Protein AF-A0A929W004-F1 (afdb_monomer)

Solvent-accessible surface area (backbone atoms only — not comparable to full-atom values): 10512 Å² total; per-residue (Å²): 115,64,71,64,53,49,54,52,49,53,50,53,49,51,53,50,51,52,52,50,51,51,51,52,53,50,52,50,53,53,50,52,53,49,49,52,51,51,51,53,51,50,51,52,51,50,52,51,51,51,53,51,50,53,51,51,52,51,51,50,51,53,52,52,51,53,51,51,53,51,52,53,50,52,50,52,51,52,49,52,51,52,50,51,52,50,52,50,49,51,54,32,49,55,51,42,50,57,50,58,69,33,64,67,55,46,47,51,50,53,51,58,50,56,71,73,44,70,54,88,64,14,33,33,38,37,22,40,50,34,67,62,46,50,52,49,35,57,75,77,41,40,65,43,49,76,72,55,28,44,42,79,38,70,44,92,70,52,70,59,33,36,34,49,24,42,64,81,61,85,51,77,47,77,43,31,70,67,55,51,33,53,54,50,42,63,66,44,50,67,58,50,51,66,73,76,104

Radius of gyration: 49.82 Å; Cα contacts (8 Å, |Δi|>4): 144; chains: 1; bounding box: 92×32×142 Å

Foldseek 3Di:
DVVVVVVVVVVVVVVVVVVVVVVVVVVVVVVVVVVVVVVVVVVVVVVVVVVVVVVVVVVVVVVVVVVVVVVVVVVVVVVLVVVLCVVLLVVLLVVLVVQLVDPVNLLVVVVVVLVVDDLVLAKEKEAQPQVVSVVSCVVPPVVCVVVRSYHYHHDPDDRQWMWMARPVRPDIDIGHSVNSSVVSSVVVVVVSVVVSD

Mean predicted aligned error: 12.79 Å

Structure (mmCIF, N/CA/C/O backbone):
data_AF-A0A929W004-F1
#
_entry.id   AF-A0A929W004-F1
#
loop_
_atom_site.group_PDB
_atom_site.id
_atom_site.type_symbol
_atom_site.label_atom_id
_atom_site.label_alt_id
_atom_site.label_comp_id
_atom_site.label_asym_id
_atom_site.label_entity_id
_atom_site.label_seq_id
_atom_site.pdbx_PDB_ins_code
_atom_site.Cartn_x
_atom_site.Cartn_y
_atom_site.Cartn_z
_atom_site.occupancy
_atom_site.B_iso_or_equiv
_atom_site.auth_seq_id
_atom_site.auth_comp_id
_atom_site.auth_asym_id
_atom_site.auth_atom_id
_atom_site.pdbx_PDB_model_num
ATOM 1 N N . MET A 1 1 ? -58.285 9.383 98.290 1.00 58.97 1 MET A N 1
ATOM 2 C CA . MET A 1 1 ? -57.456 10.189 97.367 1.00 58.97 1 MET A CA 1
ATOM 3 C C . MET A 1 1 ? -56.573 9.298 96.492 1.00 58.97 1 MET A C 1
ATOM 5 O O . MET A 1 1 ? -56.344 9.680 95.355 1.00 58.97 1 MET A O 1
ATOM 9 N N . ASP A 1 2 ? -56.204 8.090 96.937 1.00 64.25 2 ASP A N 1
ATOM 10 C CA . ASP A 1 2 ? -55.386 7.133 96.166 1.00 64.25 2 ASP A CA 1
ATOM 11 C C . ASP A 1 2 ? -55.977 6.663 94.828 1.00 64.25 2 ASP A C 1
ATOM 13 O O . ASP A 1 2 ? -55.269 6.668 93.827 1.00 64.25 2 ASP A O 1
ATOM 17 N N . ALA A 1 3 ? -57.278 6.357 94.756 1.00 71.44 3 ALA A N 1
ATOM 18 C CA . ALA A 1 3 ? -57.898 5.851 93.520 1.00 71.44 3 ALA A CA 1
ATOM 19 C C . ALA A 1 3 ? -57.805 6.831 92.329 1.00 71.44 3 ALA A C 1
ATOM 21 O O . ALA A 1 3 ? -57.603 6.416 91.194 1.00 71.44 3 ALA A O 1
ATOM 22 N N . LYS A 1 4 ? -57.879 8.145 92.590 1.00 69.38 4 LYS A N 1
ATOM 23 C CA . LYS A 1 4 ? -57.754 9.193 91.559 1.00 69.38 4 LYS A CA 1
ATOM 24 C C . LYS A 1 4 ? -56.314 9.379 91.074 1.00 69.38 4 LYS A C 1
ATOM 26 O O . LYS A 1 4 ? -56.105 9.741 89.923 1.00 69.38 4 LYS A O 1
ATOM 31 N N . ILE A 1 5 ? -55.327 9.151 91.943 1.00 75.88 5 ILE A N 1
ATOM 32 C CA . ILE A 1 5 ? -53.902 9.205 91.585 1.00 75.88 5 ILE A CA 1
ATOM 33 C C . ILE A 1 5 ? -53.522 7.975 90.754 1.00 75.88 5 ILE A C 1
ATOM 35 O O . ILE A 1 5 ? -52.794 8.104 89.773 1.00 75.88 5 ILE A O 1
ATOM 39 N N . GLN A 1 6 ? -54.051 6.800 91.104 1.00 75.44 6 GLN A N 1
ATOM 40 C CA . GLN A 1 6 ? -53.864 5.565 90.339 1.00 75.44 6 GLN A CA 1
ATOM 41 C C . GLN A 1 6 ? -54.433 5.679 88.921 1.00 75.44 6 GLN A C 1
ATOM 43 O O . GLN A 1 6 ? -53.714 5.414 87.963 1.00 75.44 6 GLN A O 1
ATOM 48 N N . GLU A 1 7 ? -55.664 6.176 88.783 1.00 79.56 7 GLU A N 1
ATOM 49 C CA . GLU A 1 7 ? -56.315 6.379 87.482 1.00 79.56 7 GLU A CA 1
ATOM 50 C C . GLU A 1 7 ? -55.557 7.390 86.599 1.00 79.56 7 GLU A C 1
ATOM 52 O O . GLU A 1 7 ? -55.356 7.159 85.407 1.00 79.56 7 GLU A O 1
ATOM 57 N N . LEU A 1 8 ? -55.063 8.493 87.176 1.00 80.19 8 LEU A N 1
ATOM 58 C CA . LEU A 1 8 ? -54.219 9.452 86.450 1.00 80.19 8 LEU A CA 1
ATOM 59 C C . LEU A 1 8 ? -52.875 8.846 86.028 1.00 80.19 8 LEU A C 1
ATOM 61 O O . LEU A 1 8 ? -52.381 9.158 84.948 1.00 80.19 8 LEU A O 1
ATOM 65 N N . THR A 1 9 ? -52.293 7.979 86.855 1.00 78.31 9 THR A N 1
ATOM 66 C CA . THR A 1 9 ? -51.012 7.323 86.565 1.00 78.31 9 THR A CA 1
ATOM 67 C C . THR A 1 9 ? -51.163 6.288 85.451 1.00 78.31 9 THR A C 1
ATOM 69 O O . THR A 1 9 ? -50.351 6.272 84.530 1.00 78.31 9 THR A O 1
ATOM 72 N N . GLU A 1 10 ? -52.230 5.484 85.473 1.00 81.88 10 GLU A N 1
ATOM 73 C CA . GLU A 1 10 ? -52.585 4.573 84.376 1.00 81.88 10 GLU A CA 1
ATOM 74 C C . GLU A 1 10 ? -52.863 5.329 83.079 1.00 81.88 10 GLU A C 1
ATOM 76 O O . GLU A 1 10 ? -52.396 4.928 82.016 1.00 81.88 10 GLU A O 1
ATOM 81 N N . LYS A 1 11 ? -53.574 6.457 83.151 1.00 84.06 11 LYS A N 1
ATOM 82 C CA . LYS A 1 11 ? -53.876 7.265 81.969 1.00 84.06 11 LYS A CA 1
ATOM 83 C C . LYS A 1 11 ? -52.623 7.895 81.358 1.00 84.06 11 LYS A C 1
ATOM 85 O O . LYS A 1 11 ? -52.458 7.843 80.145 1.00 84.06 11 LYS A O 1
ATOM 90 N N . ILE A 1 12 ? -51.720 8.428 82.183 1.00 82.50 12 ILE A N 1
ATOM 91 C CA . ILE A 1 12 ? -50.427 8.973 81.733 1.00 82.50 12 ILE A CA 1
ATOM 92 C C . ILE A 1 12 ? -49.535 7.865 81.164 1.00 82.50 12 ILE A C 1
ATOM 94 O O . ILE A 1 12 ? -48.875 8.075 80.148 1.00 82.50 12 ILE A O 1
ATOM 98 N N . TYR A 1 13 ? -49.523 6.686 81.790 1.00 84.44 13 TYR A N 1
ATOM 99 C CA . TYR A 1 13 ? -48.784 5.534 81.287 1.00 84.44 13 TYR A CA 1
ATOM 100 C C . TYR A 1 13 ? -49.315 5.093 79.920 1.00 84.44 13 TYR A C 1
ATOM 102 O O . TYR A 1 13 ? -48.539 4.985 78.977 1.00 84.44 13 TYR A O 1
ATOM 110 N N . ASN A 1 14 ? -50.632 4.932 79.782 1.00 86.19 14 ASN A N 1
ATOM 111 C CA . ASN A 1 14 ? -51.262 4.533 78.526 1.00 86.19 14 ASN A CA 1
ATOM 112 C C . ASN A 1 14 ? -51.066 5.582 77.423 1.00 86.19 14 ASN A C 1
ATOM 114 O O . ASN A 1 14 ? -50.681 5.214 76.319 1.00 86.19 14 ASN A O 1
ATOM 118 N N . GLU A 1 15 ? -51.218 6.879 77.715 1.00 86.62 15 GLU A N 1
ATOM 119 C CA . GLU A 1 15 ? -50.913 7.945 76.745 1.00 86.62 15 GLU A CA 1
ATOM 120 C C . GLU A 1 15 ? -49.426 7.977 76.361 1.00 86.62 15 GLU A C 1
ATOM 122 O O . GLU A 1 15 ? -49.085 8.251 75.209 1.00 86.62 15 GLU A O 1
ATOM 127 N N . GLY A 1 16 ? -48.524 7.709 77.308 1.00 87.31 16 GLY A N 1
ATOM 128 C CA . GLY A 1 16 ? -47.087 7.623 77.053 1.00 87.31 16 GLY A CA 1
ATOM 129 C C . GLY A 1 16 ? -46.727 6.433 76.164 1.00 87.31 16 GLY A C 1
ATOM 130 O O . GLY A 1 16 ? -45.968 6.586 75.206 1.00 87.31 16 GLY A O 1
ATOM 131 N N . VAL A 1 17 ? -47.310 5.266 76.442 1.00 89.56 17 VAL A N 1
ATOM 132 C CA . VAL A 1 17 ? -47.133 4.039 75.655 1.00 89.56 17 VAL A CA 1
ATOM 133 C C . VAL A 1 17 ? -47.728 4.201 74.258 1.00 89.56 17 VAL A C 1
ATOM 135 O O . VAL A 1 17 ? -47.073 3.857 73.279 1.00 89.56 17 VAL A O 1
ATOM 138 N N . GLU A 1 18 ? -48.917 4.787 74.130 1.00 89.62 18 GLU A N 1
ATOM 139 C CA . GLU A 1 18 ? -49.585 4.996 72.841 1.00 89.62 18 GLU A CA 1
ATOM 140 C C . GLU A 1 18 ? -48.833 6.003 71.956 1.00 89.62 18 GLU A C 1
ATOM 142 O O . GLU A 1 18 ? -48.614 5.754 70.765 1.00 89.62 18 GLU A O 1
ATOM 147 N N . LYS A 1 19 ? -48.339 7.109 72.533 1.00 91.12 19 LYS A N 1
ATOM 148 C CA . LYS A 1 19 ? -47.471 8.061 71.818 1.00 91.12 19 LYS A CA 1
ATOM 149 C C . LYS A 1 19 ? -46.138 7.429 71.422 1.00 91.12 19 LYS A C 1
ATOM 151 O O . LYS A 1 19 ? -45.683 7.640 70.299 1.00 91.12 19 LYS A O 1
ATOM 156 N N . GLY A 1 20 ? -45.539 6.625 72.303 1.00 92.50 20 GLY A N 1
ATOM 157 C CA . GLY A 1 20 ? -44.316 5.878 72.007 1.00 92.50 20 GLY A CA 1
ATOM 158 C C . GLY A 1 20 ? -44.506 4.877 70.866 1.00 92.50 20 GLY A C 1
ATOM 159 O O . GLY A 1 20 ? -43.692 4.829 69.946 1.00 92.50 20 GLY A O 1
ATOM 160 N N . GLN A 1 21 ? -45.614 4.136 70.875 1.00 92.50 21 GLN A N 1
ATOM 161 C CA . GLN A 1 21 ? -45.951 3.180 69.821 1.00 92.50 21 GLN A CA 1
ATOM 162 C C . GLN A 1 21 ? -46.217 3.879 68.483 1.00 92.50 21 GLN A C 1
ATOM 164 O O . GLN A 1 21 ? -45.775 3.406 67.437 1.00 92.50 21 GLN A O 1
ATOM 169 N N . THR A 1 22 ? -46.900 5.025 68.511 1.00 94.31 22 THR A N 1
ATOM 170 C CA . THR A 1 22 ? -47.162 5.836 67.314 1.00 94.31 22 THR A CA 1
ATOM 171 C C . THR A 1 22 ? -45.859 6.325 66.685 1.00 94.31 22 THR A C 1
ATOM 173 O O . THR A 1 22 ? -45.666 6.193 65.477 1.00 94.31 22 THR A O 1
ATOM 176 N N . GLU A 1 23 ? -44.935 6.833 67.499 1.00 93.75 23 GLU A N 1
ATOM 177 C CA . GLU A 1 23 ? -43.643 7.322 67.020 1.00 93.75 23 GLU A CA 1
ATOM 178 C C . GLU A 1 23 ? -42.739 6.185 66.520 1.00 93.75 23 GLU A C 1
ATOM 180 O O . GLU A 1 23 ? -42.089 6.322 65.484 1.00 93.75 23 GLU A O 1
ATOM 185 N N . ALA A 1 24 ? -42.753 5.026 67.186 1.00 94.75 24 ALA A N 1
ATOM 186 C CA . ALA A 1 24 ? -42.049 3.834 66.718 1.00 94.75 24 ALA A CA 1
ATOM 187 C C . ALA A 1 24 ? -42.569 3.371 65.347 1.00 94.75 24 ALA A C 1
ATOM 189 O O . ALA A 1 24 ? -41.780 3.137 64.432 1.00 94.75 24 ALA A O 1
ATOM 190 N N . ASN A 1 25 ? -43.893 3.310 65.175 1.00 94.94 25 ASN A N 1
ATOM 191 C CA . ASN A 1 25 ? -44.512 2.954 63.898 1.00 94.94 25 ASN A CA 1
ATOM 192 C C . ASN A 1 25 ? -44.169 3.976 62.800 1.00 94.94 25 ASN A C 1
ATOM 194 O O . ASN A 1 25 ? -43.892 3.585 61.667 1.00 94.94 25 ASN A 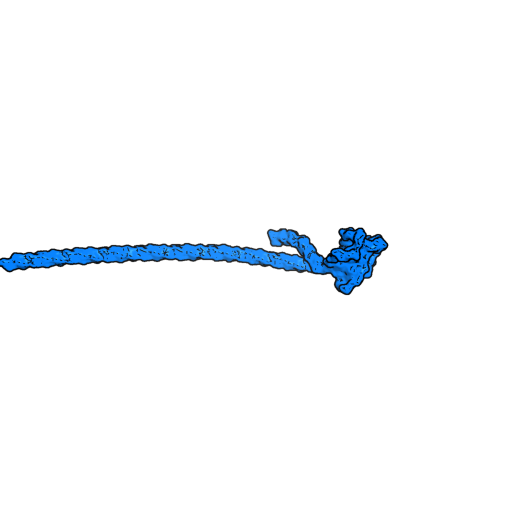O 1
ATOM 198 N N . ARG A 1 26 ? -44.129 5.276 63.132 1.00 96.69 26 ARG A N 1
ATOM 199 C CA . ARG A 1 26 ? -43.707 6.337 62.204 1.00 96.69 26 ARG A CA 1
ATOM 200 C C . ARG A 1 26 ? -42.262 6.138 61.741 1.00 96.69 26 ARG A C 1
ATOM 202 O O . ARG A 1 26 ? -41.994 6.206 60.544 1.00 96.69 26 ARG A O 1
ATOM 209 N N . LEU A 1 27 ? -41.341 5.861 62.665 1.00 96.50 27 LEU A N 1
ATOM 210 C CA . LEU A 1 27 ? -39.928 5.625 62.350 1.00 96.50 27 LEU A CA 1
ATOM 211 C C . LEU A 1 27 ? -39.726 4.378 61.481 1.00 96.50 27 LEU A C 1
ATOM 213 O O . LEU A 1 27 ? -38.925 4.417 60.548 1.00 96.50 27 LEU A O 1
ATOM 217 N N . ILE A 1 28 ? -40.465 3.298 61.754 1.00 96.50 28 ILE A N 1
ATOM 218 C CA . ILE A 1 28 ? -40.435 2.075 60.939 1.00 96.50 28 ILE A CA 1
ATOM 219 C C . ILE A 1 28 ? -40.919 2.379 59.519 1.00 96.50 28 ILE A C 1
ATOM 221 O O . ILE A 1 28 ? -40.208 2.077 58.563 1.00 96.50 28 ILE A O 1
ATOM 225 N N . ALA A 1 29 ? -42.058 3.061 59.373 1.00 96.56 29 ALA A N 1
ATOM 226 C CA . ALA A 1 29 ? -42.591 3.427 58.063 1.00 96.56 29 ALA A CA 1
ATOM 227 C C . ALA A 1 29 ? -41.622 4.321 57.263 1.00 96.56 29 ALA A C 1
ATOM 229 O O . ALA A 1 29 ? -41.431 4.129 56.062 1.00 96.56 29 ALA A O 1
ATOM 230 N N . GLU A 1 30 ? -40.955 5.279 57.916 1.00 96.75 30 GLU A N 1
ATOM 231 C CA . GLU A 1 30 ? -39.937 6.116 57.268 1.00 96.75 30 GLU A CA 1
ATOM 232 C C . GLU A 1 30 ? -38.684 5.332 56.867 1.00 96.75 30 GLU A C 1
ATOM 234 O O . GLU A 1 30 ? -38.097 5.606 55.814 1.00 96.75 30 GLU A O 1
ATOM 239 N N . ALA A 1 31 ? -38.260 4.367 57.685 1.00 96.81 31 ALA A N 1
ATOM 240 C CA . ALA A 1 31 ? -37.137 3.494 57.372 1.00 96.81 31 ALA A CA 1
ATOM 241 C C . ALA A 1 31 ? -37.458 2.581 56.180 1.00 96.81 31 ALA A C 1
ATOM 243 O O . ALA A 1 31 ? -36.652 2.492 55.253 1.00 96.81 31 ALA A O 1
ATOM 244 N N . GLU A 1 32 ? -38.648 1.979 56.155 1.00 96.75 32 GLU A N 1
ATOM 245 C CA . GLU A 1 32 ? -39.134 1.152 55.046 1.00 96.75 32 GLU A CA 1
ATOM 246 C C . GLU A 1 32 ? -39.247 1.961 53.749 1.00 96.75 32 GLU A C 1
ATOM 248 O O . GLU A 1 32 ? -38.754 1.531 52.705 1.00 96.75 32 GLU A O 1
ATOM 253 N N . ALA A 1 33 ? -39.799 3.177 53.810 1.00 97.12 33 ALA A N 1
ATOM 254 C CA . ALA A 1 33 ? -39.886 4.063 52.651 1.00 97.12 33 ALA A CA 1
ATOM 255 C C . ALA A 1 33 ? -38.498 4.453 52.109 1.00 97.12 33 ALA A C 1
ATOM 257 O O . ALA A 1 33 ? -38.277 4.477 50.894 1.00 97.12 33 ALA A O 1
ATOM 258 N N . LYS A 1 34 ? -37.530 4.734 52.994 1.00 97.31 34 LYS A N 1
ATOM 259 C CA . LYS A 1 34 ? -36.139 5.004 52.593 1.00 97.31 34 LYS A CA 1
ATOM 260 C C . LYS A 1 34 ? -35.479 3.773 51.978 1.00 97.31 34 LYS A C 1
ATOM 262 O O . LYS A 1 34 ? -34.813 3.917 50.954 1.00 97.31 34 LYS A O 1
ATOM 267 N N . ALA A 1 35 ? -35.680 2.589 52.554 1.00 97.12 35 ALA A N 1
ATOM 268 C CA . ALA A 1 35 ? -35.148 1.337 52.023 1.00 97.12 35 ALA A CA 1
ATOM 269 C C . ALA A 1 35 ? -35.689 1.059 50.613 1.00 97.12 35 ALA A C 1
ATOM 271 O O . ALA A 1 35 ? -34.903 0.870 49.685 1.00 97.12 35 ALA A O 1
ATOM 272 N N . GLN A 1 36 ? -37.007 1.168 50.415 1.00 97.38 36 GLN A N 1
ATOM 273 C CA . GLN A 1 36 ? -37.632 1.013 49.098 1.00 97.38 36 GLN A CA 1
ATOM 274 C C . GLN A 1 36 ? -37.086 2.016 48.077 1.00 97.38 36 GLN A C 1
ATOM 276 O O . GLN A 1 36 ? -36.823 1.654 46.930 1.00 97.38 36 GLN A O 1
ATOM 281 N N . LYS A 1 37 ? -36.868 3.273 48.484 1.00 97.94 37 LYS A N 1
ATOM 282 C CA . LYS A 1 37 ? -36.291 4.293 47.601 1.00 97.94 37 LYS A CA 1
ATOM 283 C C . LYS A 1 37 ? -34.855 3.955 47.191 1.00 97.94 37 LYS A C 1
ATOM 285 O O . LYS A 1 37 ? -34.517 4.102 46.018 1.00 97.94 37 LYS A O 1
ATOM 290 N N . ILE A 1 38 ? -34.028 3.488 48.127 1.00 97.62 38 ILE A N 1
ATOM 291 C CA . ILE A 1 38 ? -32.648 3.064 47.850 1.00 97.62 38 ILE A CA 1
ATOM 292 C C . ILE A 1 38 ? -32.640 1.868 46.894 1.00 97.62 38 ILE A C 1
ATOM 294 O O . ILE A 1 38 ? -31.898 1.881 45.914 1.00 97.62 38 ILE A O 1
ATOM 298 N N . GLU A 1 39 ? -33.490 0.866 47.128 1.00 97.50 39 GLU A N 1
ATOM 299 C CA . GLU A 1 39 ? -33.600 -0.300 46.248 1.00 97.50 39 GLU A CA 1
ATOM 300 C C . GLU A 1 39 ? -34.068 0.075 44.841 1.00 97.50 39 GLU A C 1
ATOM 302 O O . GLU A 1 39 ? -33.504 -0.403 43.856 1.00 97.50 39 GLU A O 1
ATOM 307 N N . ALA A 1 40 ? -35.070 0.950 44.726 1.00 97.31 40 ALA A N 1
ATOM 308 C CA . ALA A 1 40 ? -35.561 1.425 43.438 1.00 97.31 40 ALA A CA 1
ATOM 309 C C . ALA A 1 40 ? -34.474 2.194 42.670 1.00 97.31 40 ALA A C 1
ATOM 311 O O . ALA A 1 40 ? -34.284 1.980 41.472 1.00 97.31 40 ALA A O 1
ATOM 312 N N . GLU A 1 41 ? -33.719 3.057 43.352 1.00 97.62 41 GLU A N 1
ATOM 313 C CA . GLU A 1 41 ? -32.633 3.807 42.726 1.00 97.62 41 GLU A CA 1
ATOM 314 C C . GLU A 1 41 ? -31.463 2.899 42.319 1.00 97.62 41 GLU A C 1
ATOM 316 O O . GLU A 1 41 ? -30.899 3.074 41.237 1.00 97.62 41 GLU A O 1
ATOM 321 N N . ALA A 1 42 ? -31.126 1.906 43.146 1.00 97.31 42 ALA A N 1
ATOM 322 C CA . ALA A 1 42 ? -30.109 0.909 42.834 1.00 97.31 42 ALA A CA 1
ATOM 323 C C . ALA A 1 42 ? -30.503 0.063 41.615 1.00 97.31 42 ALA A C 1
ATOM 325 O O . ALA A 1 42 ? -29.682 -0.111 40.715 1.00 97.31 42 ALA A O 1
ATOM 326 N N . LYS A 1 43 ? -31.763 -0.392 41.538 1.00 97.69 43 LYS A N 1
ATOM 327 C CA . LYS A 1 43 ? -32.297 -1.116 40.372 1.00 97.69 43 LYS A CA 1
ATOM 328 C C . LYS A 1 43 ? -32.237 -0.263 39.110 1.00 97.69 43 LYS A C 1
ATOM 330 O O . LYS A 1 43 ? -31.678 -0.708 38.113 1.00 97.69 43 LYS A O 1
ATOM 335 N N . ARG A 1 44 ? -32.689 0.994 39.179 1.00 98.00 44 ARG A N 1
ATOM 336 C CA . ARG A 1 44 ? -32.626 1.927 38.043 1.00 98.00 44 ARG A CA 1
ATOM 337 C C . ARG A 1 44 ? -31.192 2.128 37.548 1.00 98.00 44 ARG A C 1
ATOM 339 O O . ARG A 1 44 ? -30.944 2.101 36.348 1.00 98.00 44 ARG A O 1
ATOM 346 N N . LYS A 1 45 ? -30.239 2.325 38.466 1.00 97.88 45 LYS A N 1
ATOM 347 C CA . LYS A 1 45 ? -28.815 2.468 38.122 1.00 97.88 45 LYS A CA 1
ATOM 348 C C . LYS A 1 45 ? -28.262 1.188 37.496 1.00 97.88 45 LYS A C 1
ATOM 350 O O . LYS A 1 45 ? -27.539 1.273 36.512 1.00 97.88 45 LYS A O 1
ATOM 355 N N . ALA A 1 46 ? -28.607 0.019 38.032 1.00 97.62 46 ALA A N 1
ATOM 356 C CA . ALA A 1 46 ? -28.179 -1.263 37.478 1.00 97.62 46 ALA A CA 1
ATOM 357 C C . ALA A 1 46 ? -28.705 -1.477 36.049 1.00 97.62 46 ALA A C 1
ATOM 359 O O . ALA A 1 46 ? -27.927 -1.840 35.171 1.00 97.62 46 ALA A O 1
ATOM 360 N N . GLU A 1 47 ? -29.983 -1.187 35.798 1.00 97.50 47 GLU A N 1
ATOM 361 C CA . GLU A 1 47 ? -30.587 -1.243 34.459 1.00 97.50 47 GLU A CA 1
ATOM 362 C C . GLU A 1 47 ? -29.912 -0.266 33.487 1.00 97.50 47 GLU A C 1
ATOM 364 O O . GLU A 1 47 ? -29.609 -0.623 32.349 1.00 97.50 47 GLU A O 1
ATOM 369 N N . GLU A 1 48 ? -29.614 0.953 33.943 1.00 98.00 48 GLU A N 1
ATOM 370 C CA . GLU A 1 48 ? -28.899 1.960 33.154 1.00 98.00 48 GLU A CA 1
ATOM 371 C C . GLU A 1 48 ? -27.477 1.497 32.796 1.00 98.00 48 GLU A C 1
ATOM 373 O O . GLU A 1 48 ? -27.051 1.625 31.646 1.00 98.00 48 GLU A O 1
ATOM 378 N N . TYR A 1 49 ? -26.750 0.903 33.747 1.00 97.69 49 TYR A N 1
ATOM 379 C CA . TYR A 1 49 ? -25.435 0.319 33.483 1.00 97.69 49 TYR A CA 1
ATOM 380 C C . TYR A 1 49 ? -25.504 -0.850 32.504 1.00 97.69 49 TYR A C 1
ATOM 382 O O . TYR A 1 49 ? -24.668 -0.915 31.603 1.00 97.69 49 TYR A O 1
ATOM 390 N N . LEU A 1 50 ? -26.490 -1.740 32.651 1.00 97.81 50 LEU A N 1
ATOM 391 C CA . LEU A 1 50 ? -26.658 -2.892 31.767 1.00 97.81 50 LEU A CA 1
ATOM 392 C C . LEU A 1 50 ? -26.922 -2.433 30.330 1.00 97.81 50 LEU A C 1
ATOM 394 O O . LEU A 1 50 ? -26.213 -2.836 29.412 1.00 97.81 50 LEU A O 1
ATOM 398 N N . LYS A 1 51 ? -27.855 -1.491 30.158 1.00 97.88 51 LYS A N 1
ATOM 399 C CA . LYS A 1 51 ? -28.187 -0.910 28.855 1.00 97.88 51 LYS A CA 1
ATOM 400 C C . LYS A 1 51 ? -26.980 -0.231 28.205 1.00 97.88 51 LYS A C 1
ATOM 402 O O . LYS A 1 51 ? -26.721 -0.425 27.021 1.00 97.88 51 LYS A O 1
ATOM 407 N N . ASN A 1 52 ? -26.219 0.547 28.976 1.00 97.69 52 ASN A N 1
ATOM 408 C CA . ASN A 1 52 ? -25.011 1.202 28.475 1.00 97.69 52 ASN A CA 1
ATOM 409 C C . ASN A 1 52 ? -23.922 0.190 28.091 1.00 97.69 52 ASN A C 1
ATOM 411 O O . ASN A 1 52 ? -23.210 0.398 27.108 1.00 97.69 52 ASN A O 1
ATOM 415 N N . ALA A 1 53 ? -23.776 -0.899 28.849 1.00 97.56 53 ALA A N 1
ATOM 416 C CA . ALA A 1 53 ? -22.829 -1.963 28.537 1.00 97.56 53 ALA A CA 1
ATOM 417 C C . ALA A 1 53 ? -23.217 -2.703 27.247 1.00 97.56 53 ALA A C 1
ATOM 419 O O . ALA A 1 53 ? -22.360 -2.911 26.390 1.00 97.56 53 ALA A O 1
ATOM 420 N N . GLU A 1 54 ? -24.498 -3.033 27.074 1.00 97.62 54 GLU A N 1
ATOM 421 C CA . GLU A 1 54 ? -25.028 -3.666 25.861 1.00 97.62 54 GLU A CA 1
ATOM 422 C C . GLU A 1 54 ? -24.857 -2.775 24.629 1.00 97.62 54 GLU A C 1
ATOM 424 O O . GLU A 1 54 ? -24.385 -3.241 23.590 1.00 97.62 54 GLU A O 1
ATOM 429 N N . GLN A 1 55 ? -25.165 -1.480 24.753 1.00 97.81 55 GLN A N 1
ATOM 430 C CA . GLN A 1 55 ? -24.982 -0.523 23.666 1.00 97.81 55 GLN A CA 1
ATOM 431 C C . GLN A 1 55 ? -23.511 -0.440 23.243 1.00 97.81 55 GLN A C 1
ATOM 433 O O . GLN A 1 55 ? -23.204 -0.609 22.064 1.00 97.81 55 GLN A O 1
ATOM 438 N N . ARG A 1 56 ? -22.589 -0.269 24.199 1.00 97.50 56 ARG A N 1
ATOM 439 C CA . ARG A 1 56 ? -21.147 -0.217 23.909 1.00 97.50 56 ARG A CA 1
ATOM 440 C C . ARG A 1 56 ? -20.631 -1.513 23.294 1.00 97.50 56 ARG A C 1
ATOM 442 O O . ARG A 1 56 ? -19.793 -1.467 22.401 1.00 97.50 56 ARG A O 1
ATOM 449 N N . ALA A 1 57 ? -21.116 -2.664 23.758 1.00 97.81 57 ALA A N 1
ATOM 450 C CA . ALA A 1 57 ? -20.739 -3.955 23.193 1.00 97.81 57 ALA A CA 1
ATOM 451 C C . ALA A 1 57 ? -21.223 -4.102 21.742 1.00 97.81 57 ALA A C 1
ATOM 453 O O . ALA A 1 57 ? -20.477 -4.590 20.892 1.00 97.81 57 ALA A O 1
ATOM 454 N N . SER A 1 58 ? -22.445 -3.648 21.444 1.00 97.31 58 SER A N 1
ATOM 455 C CA . SER A 1 58 ? -22.986 -3.634 20.083 1.00 97.31 58 SER A CA 1
ATOM 456 C C . SER A 1 58 ? -22.204 -2.690 19.171 1.00 97.31 58 SER A C 1
ATOM 458 O O . SER A 1 58 ? -21.825 -3.086 18.071 1.00 97.31 58 SER A O 1
ATOM 460 N N . GLU A 1 59 ? -21.935 -1.464 19.623 1.00 97.69 59 GLU A N 1
ATOM 461 C CA . GLU A 1 59 ? -21.143 -0.478 18.879 1.00 97.69 59 GLU A CA 1
ATOM 462 C C . GLU A 1 59 ? -19.738 -1.012 18.593 1.00 97.69 59 GLU A C 1
ATOM 464 O O . GLU A 1 59 ? -19.303 -1.011 17.443 1.00 97.69 59 GLU A O 1
ATOM 469 N N . LEU A 1 60 ? -19.056 -1.559 19.606 1.00 97.88 60 LEU A N 1
ATOM 470 C CA . LEU A 1 60 ? -17.736 -2.163 19.440 1.00 97.88 60 LEU A CA 1
ATOM 471 C C . LEU A 1 60 ? -17.766 -3.283 18.398 1.00 97.88 60 LEU A C 1
ATOM 473 O O . LEU A 1 60 ? -16.915 -3.316 17.516 1.00 97.88 60 LEU A O 1
ATOM 477 N N . ARG A 1 61 ? -18.765 -4.171 18.460 1.00 97.31 61 ARG A N 1
ATOM 478 C CA . ARG A 1 61 ? -18.910 -5.266 17.495 1.00 97.31 61 ARG A CA 1
ATOM 479 C C . ARG A 1 61 ? -19.092 -4.746 16.069 1.00 97.31 61 ARG A C 1
ATOM 481 O O . ARG A 1 61 ? -18.420 -5.242 15.171 1.00 97.31 61 ARG A O 1
ATOM 488 N N . GLN A 1 62 ? -19.963 -3.756 15.869 1.00 97.38 62 GLN A N 1
ATOM 489 C CA . GLN A 1 62 ? -20.208 -3.156 14.553 1.00 97.38 62 GLN A CA 1
ATOM 490 C C . GLN A 1 62 ? -18.956 -2.462 14.007 1.00 97.38 62 GLN A C 1
ATOM 492 O O . GLN A 1 62 ? -18.605 -2.655 12.844 1.00 97.38 62 GLN A O 1
ATOM 497 N N . HIS A 1 63 ? -18.250 -1.704 14.850 1.00 97.25 63 HIS A N 1
ATOM 498 C CA . HIS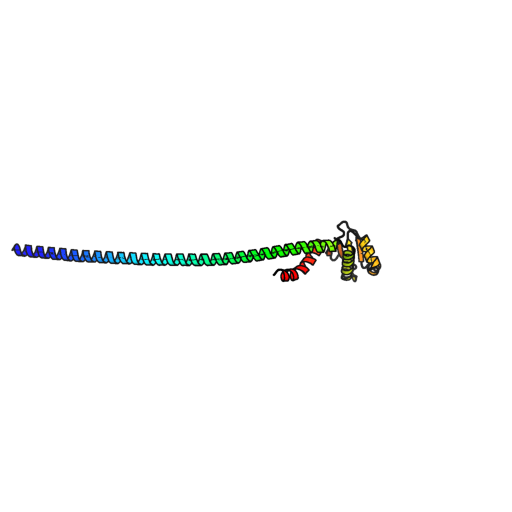 A 1 63 ? -16.994 -1.061 14.472 1.00 97.25 63 HIS A CA 1
ATOM 499 C C . HIS A 1 63 ? -15.926 -2.085 14.089 1.00 97.25 63 HIS A C 1
ATOM 501 O O . HIS A 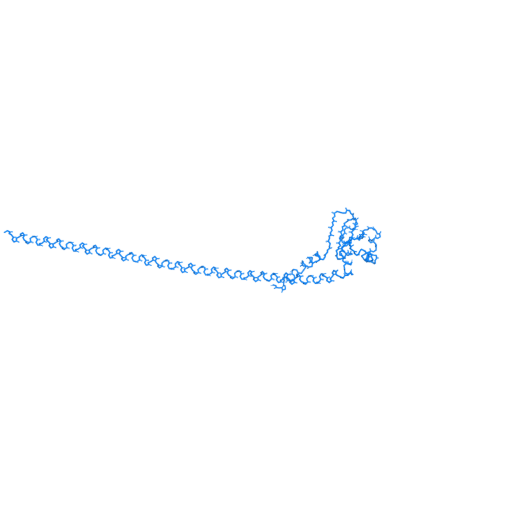1 63 ? -15.331 -1.970 13.021 1.00 97.25 63 HIS A O 1
ATOM 507 N N . THR A 1 64 ? -15.728 -3.120 14.907 1.00 97.00 64 THR A N 1
ATOM 508 C CA . THR A 1 64 ? -14.764 -4.184 14.608 1.00 97.00 64 THR A CA 1
ATOM 509 C C . THR A 1 64 ? -15.114 -4.919 13.314 1.00 97.00 64 THR A C 1
ATOM 511 O O . THR A 1 64 ? -14.223 -5.209 12.522 1.00 97.00 64 THR A O 1
ATOM 514 N N . GLU A 1 65 ? -16.390 -5.209 13.056 1.00 96.88 65 GLU A N 1
ATOM 515 C CA . GLU A 1 65 ? -16.812 -5.867 11.814 1.00 96.88 65 GLU A CA 1
ATOM 516 C C . GLU A 1 65 ? -16.527 -5.000 10.579 1.00 96.88 65 GLU A C 1
ATOM 518 O O . GLU A 1 65 ? -15.966 -5.493 9.598 1.00 96.88 65 GLU A O 1
ATOM 523 N N . ALA A 1 66 ? -16.838 -3.703 10.646 1.00 97.12 66 ALA A N 1
ATOM 524 C CA . ALA A 1 66 ? -16.546 -2.759 9.571 1.00 97.12 66 ALA A CA 1
ATOM 525 C C . ALA A 1 66 ? -15.034 -2.616 9.319 1.00 97.12 66 ALA A C 1
ATOM 527 O O . ALA A 1 66 ? -14.593 -2.623 8.168 1.00 97.12 66 ALA A O 1
ATOM 528 N N . GLU A 1 67 ? -14.226 -2.539 10.380 1.00 96.62 67 GLU A N 1
ATOM 529 C CA . GLU A 1 67 ? -12.765 -2.500 10.267 1.00 96.62 67 GLU A CA 1
ATOM 530 C C . GLU A 1 67 ? -12.214 -3.779 9.632 1.00 96.62 67 GLU A C 1
ATOM 532 O O . GLU A 1 67 ? -11.390 -3.708 8.723 1.00 96.62 67 GLU A O 1
ATOM 537 N N . LEU A 1 68 ? -12.697 -4.955 10.045 1.00 97.06 68 LEU A N 1
ATOM 538 C CA . LEU A 1 68 ? -12.279 -6.228 9.456 1.00 97.06 68 LEU A CA 1
ATOM 539 C C . LEU A 1 68 ? -12.620 -6.313 7.964 1.00 97.06 68 LEU A C 1
ATOM 541 O O . LEU A 1 68 ? -11.791 -6.772 7.179 1.00 97.06 68 LEU A O 1
ATOM 545 N N . GLN A 1 69 ? -13.804 -5.851 7.555 1.00 95.38 69 GLN A N 1
ATOM 546 C CA . GLN A 1 69 ? -14.187 -5.793 6.140 1.00 95.38 69 GLN A CA 1
ATOM 547 C C . GLN A 1 69 ? -13.297 -4.835 5.340 1.00 95.38 69 GLN A C 1
ATOM 549 O O . GLN A 1 69 ? -12.890 -5.156 4.217 1.00 95.38 69 GLN A O 1
ATOM 554 N N . LEU A 1 70 ? -12.957 -3.681 5.920 1.00 96.25 70 LEU A N 1
ATOM 555 C CA . LEU A 1 70 ? -12.034 -2.729 5.313 1.00 96.25 70 LEU A CA 1
ATOM 556 C C . LEU A 1 70 ? -10.645 -3.351 5.130 1.00 96.25 70 LEU A C 1
ATOM 558 O O . LEU A 1 70 ? -10.110 -3.318 4.023 1.00 96.25 70 LEU A O 1
ATOM 562 N N . T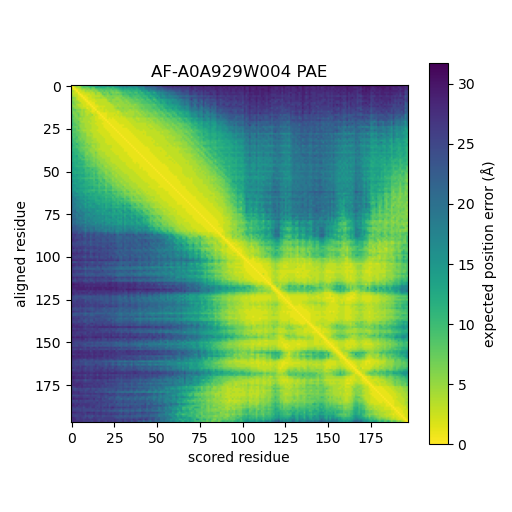YR A 1 71 ? -10.089 -3.975 6.172 1.00 96.00 71 TYR A N 1
ATOM 563 C CA . TYR A 1 71 ? -8.794 -4.653 6.089 1.00 96.00 71 TYR A CA 1
ATOM 564 C C . TYR A 1 71 ? -8.809 -5.801 5.080 1.00 96.00 71 TYR A C 1
ATOM 566 O O . TYR A 1 71 ? -7.870 -5.939 4.300 1.00 96.00 71 TYR A O 1
ATOM 574 N N . ALA A 1 72 ? -9.876 -6.601 5.041 1.00 93.94 72 ALA A N 1
ATOM 575 C CA . ALA A 1 72 ? -10.019 -7.663 4.052 1.00 93.94 72 ALA A CA 1
ATOM 576 C C . ALA A 1 72 ? -10.007 -7.105 2.620 1.00 93.94 72 ALA A C 1
ATOM 578 O O . ALA A 1 72 ? -9.307 -7.638 1.761 1.00 93.94 72 ALA A O 1
ATOM 579 N N . SER A 1 73 ? -10.717 -6.000 2.379 1.00 92.00 73 SER A N 1
ATOM 580 C CA . SER A 1 73 ? -10.732 -5.329 1.073 1.00 92.00 73 SER A CA 1
ATOM 581 C C . SER A 1 73 ? -9.343 -4.801 0.701 1.00 92.00 73 SER A C 1
ATOM 583 O O . SER A 1 73 ? -8.843 -5.081 -0.385 1.00 92.00 73 SER A O 1
ATOM 585 N N . GLN A 1 74 ? -8.659 -4.141 1.640 1.00 92.75 74 GLN A N 1
ATOM 586 C CA . GLN A 1 74 ? -7.292 -3.647 1.447 1.00 92.75 74 GLN A CA 1
ATOM 587 C C . GLN A 1 74 ? -6.286 -4.774 1.165 1.00 92.75 74 GLN A C 1
ATOM 589 O O . GLN A 1 74 ? -5.376 -4.603 0.352 1.00 92.75 74 GLN A O 1
ATOM 594 N N . LEU A 1 75 ? -6.442 -5.935 1.808 1.00 93.75 75 LEU A N 1
ATOM 595 C CA . LEU A 1 75 ? -5.616 -7.115 1.546 1.00 93.75 75 LEU A CA 1
ATOM 596 C C . LEU A 1 75 ? -5.864 -7.677 0.145 1.00 93.75 75 LEU A C 1
ATOM 598 O O . LEU A 1 75 ? -4.905 -8.012 -0.550 1.00 93.75 75 LEU A O 1
ATOM 602 N N . VAL A 1 76 ? -7.127 -7.753 -0.286 1.00 90.44 76 VAL A N 1
ATOM 603 C CA . VAL A 1 76 ? -7.480 -8.177 -1.648 1.00 90.44 76 VAL A CA 1
ATOM 604 C C . VAL A 1 76 ? -6.866 -7.234 -2.677 1.00 90.44 76 VAL A C 1
ATOM 606 O O . VAL A 1 76 ? -6.252 -7.707 -3.632 1.00 90.44 76 VAL A O 1
ATOM 609 N N . ASP A 1 77 ? -6.960 -5.923 -2.471 1.00 87.81 77 ASP A N 1
ATOM 610 C CA . ASP A 1 77 ? -6.395 -4.932 -3.390 1.00 87.81 77 ASP A CA 1
ATOM 611 C C . ASP A 1 77 ? -4.860 -4.968 -3.412 1.00 87.81 77 ASP A C 1
ATOM 613 O O . ASP A 1 77 ? -4.244 -4.912 -4.478 1.00 87.81 77 ASP A O 1
ATOM 617 N N . SER A 1 78 ? -4.223 -5.172 -2.258 1.00 90.00 78 SER A N 1
ATOM 618 C CA . SER A 1 78 ? -2.766 -5.344 -2.173 1.00 90.00 78 SER A CA 1
ATOM 619 C C . SER A 1 78 ? -2.295 -6.616 -2.884 1.00 90.00 78 SER A C 1
ATOM 621 O O . SER A 1 78 ? -1.280 -6.609 -3.587 1.00 90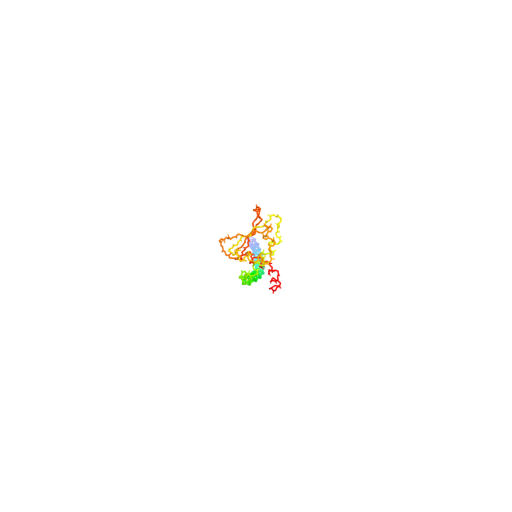.00 78 SER A O 1
ATOM 623 N N . LEU A 1 79 ? -3.042 -7.716 -2.745 1.00 85.69 79 LEU A N 1
ATOM 624 C CA . LEU A 1 79 ? -2.753 -8.974 -3.432 1.00 85.69 79 LEU A CA 1
ATOM 625 C C . LEU A 1 79 ? -2.919 -8.824 -4.946 1.00 85.69 79 LEU A C 1
ATOM 627 O O . LEU A 1 79 ? -2.050 -9.236 -5.710 1.00 85.69 79 LEU A O 1
ATOM 631 N N . ARG A 1 80 ? -4.012 -8.193 -5.373 1.00 80.81 80 ARG A N 1
ATOM 632 C CA . ARG A 1 80 ? -4.282 -7.838 -6.766 1.00 80.81 80 ARG A CA 1
ATOM 633 C C . ARG A 1 80 ? -3.137 -7.029 -7.374 1.00 80.81 80 ARG A C 1
ATOM 635 O O . ARG A 1 80 ? -2.629 -7.408 -8.428 1.00 80.81 80 ARG A O 1
ATOM 642 N N . SER A 1 81 ? -2.686 -5.984 -6.680 1.00 83.25 81 SER A N 1
ATOM 643 C CA . SER A 1 81 ? -1.533 -5.176 -7.094 1.00 83.25 81 SER A CA 1
ATOM 644 C C . SER A 1 81 ? -0.264 -6.022 -7.211 1.00 83.25 81 SER A C 1
ATOM 646 O O . SER A 1 81 ? 0.432 -5.951 -8.218 1.00 83.25 81 SER A O 1
ATOM 648 N N . SER A 1 82 ? 0.007 -6.881 -6.226 1.00 84.44 82 SER A N 1
ATOM 649 C CA . SER A 1 82 ? 1.199 -7.740 -6.221 1.00 84.44 82 SER A CA 1
ATOM 650 C C . SER A 1 82 ? 1.201 -8.740 -7.384 1.00 84.44 82 SER A C 1
ATOM 652 O O . SER A 1 82 ? 2.233 -8.965 -8.016 1.00 84.44 82 SER A O 1
ATOM 654 N N . ILE A 1 83 ? 0.041 -9.326 -7.699 1.00 78.62 83 ILE A N 1
ATOM 655 C CA . ILE A 1 83 ? -0.126 -10.226 -8.847 1.00 78.62 83 ILE A CA 1
ATOM 656 C C . ILE A 1 83 ? 0.093 -9.460 -10.154 1.00 78.62 83 ILE A C 1
ATOM 658 O O . ILE A 1 83 ? 0.816 -9.948 -11.025 1.00 78.62 83 ILE A O 1
ATOM 662 N N . ALA A 1 84 ? -0.489 -8.265 -10.287 1.00 78.38 84 ALA A N 1
ATOM 663 C CA . ALA A 1 84 ? -0.297 -7.414 -11.458 1.00 78.38 84 ALA A CA 1
ATOM 664 C C . ALA A 1 84 ? 1.189 -7.089 -11.668 1.00 78.38 84 ALA A C 1
ATOM 666 O O . ALA A 1 84 ? 1.712 -7.307 -12.761 1.00 78.38 84 ALA A O 1
ATOM 667 N N . ASP A 1 85 ? 1.891 -6.680 -10.610 1.00 81.44 85 ASP A N 1
ATOM 668 C CA . ASP A 1 85 ? 3.323 -6.377 -10.645 1.00 81.44 85 ASP A CA 1
ATOM 669 C C . ASP A 1 85 ? 4.170 -7.597 -11.029 1.00 81.44 85 ASP A C 1
ATOM 671 O O . ASP A 1 85 ? 5.120 -7.481 -11.809 1.00 81.44 85 ASP A O 1
ATOM 675 N N . GLN A 1 86 ? 3.824 -8.786 -10.529 1.00 83.25 86 GLN A N 1
ATOM 676 C CA . GLN A 1 86 ? 4.549 -10.018 -10.833 1.00 83.25 86 GLN A CA 1
ATOM 677 C C . GLN A 1 86 ? 4.319 -10.494 -12.274 1.00 83.25 86 GLN A C 1
ATOM 679 O O . GLN A 1 86 ? 5.274 -10.865 -12.968 1.00 83.25 86 GLN A O 1
ATOM 684 N N . ILE A 1 87 ? 3.073 -10.460 -12.756 1.00 76.25 87 ILE A N 1
ATOM 685 C CA . ILE A 1 87 ? 2.746 -10.780 -14.152 1.00 76.25 87 ILE A CA 1
ATOM 686 C C . ILE A 1 87 ? 3.445 -9.782 -15.071 1.00 76.25 87 ILE A C 1
ATOM 688 O O . ILE A 1 87 ? 4.160 -10.186 -15.986 1.00 76.25 87 ILE A O 1
ATOM 692 N N . GLN A 1 88 ? 3.319 -8.488 -14.784 1.00 73.94 88 GLN A N 1
ATOM 693 C CA . GLN A 1 88 ? 3.974 -7.443 -15.552 1.00 73.94 88 GLN A CA 1
ATOM 694 C C . GLN A 1 88 ? 5.492 -7.624 -15.551 1.00 73.94 88 GLN A C 1
ATOM 696 O O . GLN A 1 88 ? 6.120 -7.525 -16.600 1.00 73.94 88 GLN A O 1
ATOM 701 N N . GLY A 1 89 ? 6.091 -7.908 -14.394 1.00 79.00 89 GLY A N 1
ATOM 702 C CA . GLY A 1 89 ? 7.520 -8.154 -14.260 1.00 79.00 89 GLY A CA 1
ATOM 703 C C . GLY A 1 89 ? 7.989 -9.322 -15.119 1.00 79.00 89 GLY A C 1
ATOM 704 O O . GLY A 1 89 ? 8.933 -9.157 -15.888 1.00 79.00 89 GLY A O 1
ATOM 705 N N . SER A 1 90 ? 7.308 -10.466 -15.037 1.00 79.25 90 SER A N 1
ATOM 706 C CA . SER A 1 90 ? 7.675 -11.666 -15.798 1.00 79.25 90 SER A CA 1
ATOM 707 C C . SER A 1 90 ? 7.496 -11.485 -17.309 1.00 79.25 90 SER A C 1
ATOM 709 O O . SER A 1 90 ? 8.441 -11.715 -18.062 1.00 79.25 90 SER A O 1
ATOM 711 N N . VAL A 1 91 ? 6.336 -10.992 -17.760 1.00 75.94 91 VAL A N 1
ATOM 712 C CA . VAL A 1 91 ? 6.045 -10.759 -19.185 1.00 75.94 91 VAL A CA 1
ATOM 713 C C . VAL A 1 91 ? 6.986 -9.712 -19.769 1.00 75.94 91 VAL A C 1
ATOM 715 O O . VAL A 1 91 ? 7.544 -9.918 -20.851 1.00 75.94 91 VAL A O 1
ATOM 718 N N . ALA A 1 92 ? 7.210 -8.609 -19.049 1.00 79.38 92 ALA A N 1
ATOM 719 C CA . ALA A 1 92 ? 8.138 -7.575 -19.480 1.00 79.38 92 ALA A CA 1
ATOM 720 C C . ALA A 1 92 ? 9.567 -8.114 -19.549 1.00 79.38 92 ALA A C 1
ATOM 722 O O . ALA A 1 92 ? 10.250 -7.871 -20.535 1.00 79.38 92 ALA A O 1
ATOM 723 N N . GLN A 1 93 ? 10.013 -8.893 -18.562 1.00 81.25 93 GLN A N 1
ATOM 724 C CA . GLN A 1 93 ? 11.365 -9.445 -18.547 1.00 81.25 93 GLN A CA 1
ATOM 725 C C . GLN A 1 93 ? 11.599 -10.434 -19.690 1.00 81.25 93 GLN A C 1
ATOM 727 O O . GLN A 1 93 ? 12.626 -10.340 -20.358 1.00 81.25 93 GLN A O 1
ATOM 732 N N . SER A 1 94 ? 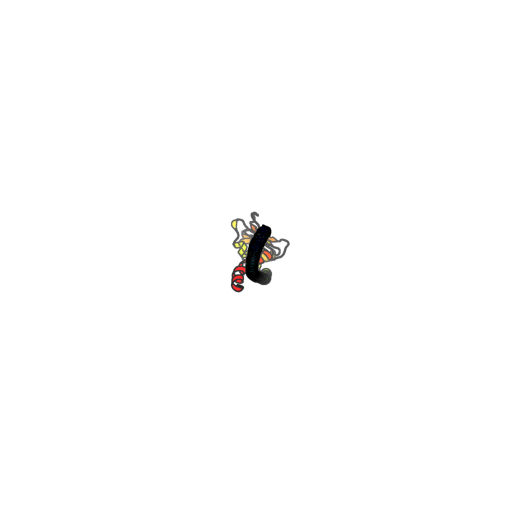10.663 -11.351 -19.950 1.00 81.44 94 SER A N 1
ATOM 733 C CA . SER A 1 94 ? 10.783 -12.302 -21.061 1.00 81.44 94 SER A CA 1
ATOM 734 C C . SER A 1 94 ? 10.759 -11.601 -22.421 1.00 81.44 94 SER A C 1
ATOM 736 O O . SER A 1 94 ? 11.605 -11.889 -23.265 1.00 81.44 94 SER A O 1
ATOM 738 N N . SER A 1 95 ? 9.844 -10.645 -22.612 1.00 79.56 95 SER A N 1
ATOM 739 C CA . SER A 1 95 ? 9.704 -9.907 -23.876 1.00 79.56 95 SER A CA 1
ATOM 740 C C . SER A 1 95 ? 10.906 -9.002 -24.137 1.00 79.56 95 SER A C 1
ATOM 742 O O . SER A 1 95 ? 11.481 -9.032 -25.220 1.00 79.56 95 SER A O 1
ATOM 744 N N . VAL A 1 96 ? 11.336 -8.238 -23.128 1.00 81.81 96 VAL A N 1
ATOM 745 C CA . VAL A 1 96 ? 12.506 -7.356 -23.227 1.00 81.81 96 VAL A CA 1
ATOM 746 C C . VAL A 1 96 ? 13.760 -8.174 -23.463 1.00 81.81 96 VAL A C 1
ATOM 748 O O . VAL A 1 96 ? 14.535 -7.811 -24.333 1.00 81.81 96 VAL A O 1
ATOM 751 N N . LYS A 1 97 ? 13.945 -9.300 -22.762 1.00 81.75 97 LYS A N 1
ATOM 752 C CA . LYS A 1 97 ? 15.094 -10.178 -22.995 1.00 81.75 97 LYS A CA 1
ATOM 753 C C . LYS A 1 97 ? 15.144 -10.651 -24.449 1.00 81.75 97 LYS A C 1
ATOM 755 O O . LYS A 1 97 ? 16.173 -10.450 -25.083 1.00 81.75 97 LYS A O 1
ATOM 760 N N . ALA A 1 98 ? 14.038 -11.173 -24.983 1.00 82.44 98 ALA A N 1
ATOM 761 C CA . ALA A 1 98 ? 13.965 -11.622 -26.373 1.00 82.44 98 ALA A CA 1
ATOM 762 C C . ALA A 1 98 ? 14.280 -10.494 -27.375 1.00 82.44 98 ALA A C 1
ATOM 764 O O . ALA A 1 98 ? 15.034 -10.702 -28.317 1.00 82.44 98 ALA A O 1
ATOM 765 N N . ILE A 1 99 ? 13.760 -9.286 -27.136 1.00 78.62 99 ILE A N 1
ATOM 766 C CA . ILE A 1 99 ? 13.991 -8.110 -27.989 1.00 78.62 99 ILE A CA 1
ATOM 767 C C . ILE A 1 99 ? 15.439 -7.602 -27.887 1.00 78.62 99 ILE A C 1
ATOM 769 O O . ILE A 1 99 ? 16.029 -7.212 -28.887 1.00 78.62 99 ILE A O 1
ATOM 773 N N . THR A 1 100 ? 16.031 -7.600 -26.690 1.00 77.88 100 THR A N 1
ATOM 774 C CA . THR A 1 100 ? 17.422 -7.159 -26.481 1.00 77.88 100 THR A CA 1
ATOM 775 C C . THR A 1 100 ? 18.455 -8.195 -26.930 1.00 77.88 100 THR A C 1
ATOM 777 O O . THR A 1 100 ? 19.614 -7.851 -27.117 1.00 77.88 100 THR A O 1
ATOM 780 N N . GLU A 1 101 ? 18.076 -9.461 -27.091 1.00 83.06 101 GLU A N 1
ATOM 781 C CA . GLU A 1 101 ? 18.950 -10.496 -27.662 1.00 83.06 101 GLU A CA 1
ATOM 782 C C . GLU A 1 101 ? 18.906 -10.500 -29.201 1.00 83.06 101 GLU A C 1
ATOM 784 O O . GLU A 1 101 ? 19.818 -11.030 -29.838 1.00 83.06 101 GLU A O 1
ATOM 789 N N . ASP A 1 102 ? 17.898 -9.859 -29.804 1.00 85.75 102 ASP A N 1
ATOM 790 C CA . ASP A 1 102 ? 17.818 -9.632 -31.245 1.00 85.75 102 ASP A CA 1
ATOM 791 C C . ASP A 1 102 ? 18.767 -8.496 -31.665 1.00 85.75 102 ASP A C 1
ATOM 793 O O . ASP A 1 102 ? 18.563 -7.304 -31.398 1.00 85.75 102 ASP A O 1
ATOM 797 N N . LYS A 1 103 ? 19.841 -8.900 -32.343 1.00 83.56 103 LYS A N 1
ATOM 798 C CA . LYS A 1 103 ? 20.907 -8.016 -32.807 1.00 83.56 103 LYS A CA 1
ATOM 799 C C . LYS A 1 103 ? 20.423 -7.008 -33.849 1.00 83.56 103 LYS A C 1
ATOM 801 O O . LYS A 1 103 ? 20.823 -5.844 -33.780 1.00 83.56 103 LYS A O 1
ATOM 806 N N . ASP A 1 104 ? 19.566 -7.427 -34.775 1.00 85.88 104 ASP A N 1
ATOM 807 C CA . ASP A 1 104 ? 19.074 -6.566 -35.852 1.00 85.88 104 ASP A CA 1
ATOM 808 C C . ASP A 1 104 ? 18.109 -5.521 -35.287 1.00 85.88 104 ASP A C 1
ATOM 810 O O . ASP A 1 104 ? 18.193 -4.334 -35.625 1.00 85.88 104 ASP A O 1
ATOM 814 N N . PHE A 1 105 ? 17.246 -5.933 -34.349 1.00 86.38 105 PHE A N 1
ATOM 815 C CA . PHE A 1 105 ? 16.371 -5.012 -33.632 1.00 86.38 105 PHE A CA 1
ATOM 816 C C . PHE A 1 105 ? 17.169 -3.957 -32.859 1.00 86.38 105 PHE A C 1
ATOM 818 O O . PHE A 1 105 ? 16.898 -2.762 -33.008 1.00 86.38 105 PHE A O 1
ATOM 825 N N . LEU A 1 106 ? 18.153 -4.366 -32.045 1.00 86.38 106 LEU A N 1
ATOM 826 C CA . LEU A 1 106 ? 18.947 -3.430 -31.243 1.00 86.38 106 LEU A CA 1
ATOM 827 C C . LEU A 1 106 ? 19.695 -2.422 -32.116 1.00 86.38 106 LEU A C 1
ATOM 829 O O . LEU A 1 106 ? 19.681 -1.225 -31.829 1.00 86.38 106 LEU A O 1
ATOM 833 N N . GLN A 1 107 ? 20.320 -2.880 -33.198 1.00 88.12 107 GLN A N 1
ATOM 834 C CA . GLN A 1 107 ? 21.032 -2.000 -34.122 1.00 88.12 107 GLN A CA 1
ATOM 835 C C . GLN A 1 107 ? 20.082 -1.014 -34.811 1.00 88.12 107 GLN A C 1
ATOM 837 O O . GLN A 1 107 ? 20.378 0.183 -34.882 1.00 88.12 107 GLN A O 1
ATOM 842 N N . GLY A 1 108 ? 18.904 -1.483 -35.232 1.00 88.50 108 GLY A N 1
ATOM 843 C CA . GLY A 1 108 ? 17.854 -0.635 -35.789 1.00 88.50 108 GLY A CA 1
ATOM 844 C C . GLY A 1 108 ? 17.312 0.392 -34.799 1.00 88.50 108 GLY A C 1
ATOM 845 O O . GLY A 1 108 ? 17.105 1.554 -35.157 1.00 88.50 108 GLY A O 1
ATOM 846 N N . PHE A 1 109 ? 17.130 -0.007 -33.542 1.00 87.75 109 PHE A N 1
ATOM 847 C CA . PHE A 1 109 ? 16.712 0.883 -32.466 1.00 87.75 109 PHE A CA 1
ATOM 848 C C . PHE A 1 109 ? 17.748 1.981 -32.212 1.00 87.75 109 PHE A C 1
ATOM 850 O O . PHE A 1 109 ? 17.392 3.160 -32.201 1.00 87.75 109 PHE A O 1
ATOM 857 N N . ILE A 1 110 ? 19.029 1.616 -32.084 1.00 88.12 110 ILE A N 1
ATOM 858 C CA . ILE A 1 110 ? 20.132 2.569 -31.901 1.00 88.12 110 ILE A CA 1
ATOM 859 C C . ILE A 1 110 ? 20.212 3.541 -33.087 1.00 88.12 110 ILE A C 1
ATOM 861 O O . ILE A 1 110 ? 20.381 4.741 -32.877 1.00 88.12 110 ILE A O 1
ATOM 865 N N . GLY A 1 111 ? 20.036 3.051 -34.319 1.00 87.38 111 GLY A N 1
ATOM 866 C CA . GLY A 1 111 ? 19.992 3.882 -35.525 1.00 87.38 111 GLY A CA 1
ATOM 867 C C . GLY A 1 111 ? 18.872 4.924 -35.493 1.00 87.38 111 GLY A C 1
ATOM 868 O O . GLY A 1 111 ? 19.129 6.119 -35.620 1.00 87.38 111 GLY A O 1
ATOM 869 N N . LYS A 1 112 ? 17.631 4.496 -35.232 1.00 87.75 112 LYS A N 1
ATOM 870 C CA . LYS A 1 112 ? 16.482 5.415 -35.128 1.00 87.75 112 LYS A CA 1
ATOM 871 C C . LYS A 1 112 ? 16.626 6.403 -33.978 1.00 87.75 112 LYS A C 1
ATOM 873 O O . LYS A 1 112 ? 16.181 7.543 -34.083 1.00 87.75 112 LYS A O 1
ATOM 878 N N . LEU A 1 113 ? 17.219 5.971 -32.869 1.00 86.12 113 LEU A N 1
ATOM 879 C CA . LEU A 1 113 ? 17.472 6.841 -31.733 1.00 86.12 113 LEU A CA 1
ATOM 880 C C . LEU A 1 113 ? 18.510 7.910 -32.097 1.00 86.12 113 LEU A C 1
ATOM 882 O O . LEU A 1 113 ? 18.269 9.086 -31.850 1.00 86.12 113 LEU A O 1
ATOM 886 N N . ALA A 1 114 ? 19.603 7.525 -32.758 1.00 85.25 114 ALA A N 1
ATOM 887 C CA . ALA A 1 114 ? 20.621 8.443 -33.259 1.00 85.25 114 ALA A CA 1
ATOM 888 C C . ALA A 1 114 ? 20.046 9.526 -34.190 1.00 85.25 114 ALA A C 1
ATOM 890 O O . ALA A 1 114 ? 20.407 10.690 -34.055 1.00 85.25 114 ALA A O 1
ATOM 891 N N . GLU A 1 115 ? 19.110 9.176 -35.076 1.00 83.31 115 GLU A N 1
ATOM 892 C CA . GLU A 1 115 ? 18.433 10.135 -35.968 1.00 83.31 115 GLU A CA 1
ATOM 893 C C . GLU A 1 115 ? 17.591 11.185 -35.229 1.00 83.31 115 GLU A C 1
ATOM 895 O O . GLU A 1 115 ? 17.371 12.282 -35.741 1.00 83.31 115 GLU A O 1
ATOM 900 N N . ARG A 1 116 ? 17.088 10.852 -34.035 1.00 82.25 116 ARG A N 1
ATOM 901 C CA . ARG A 1 116 ? 16.269 11.752 -33.209 1.00 82.25 116 ARG A CA 1
ATOM 902 C C . ARG 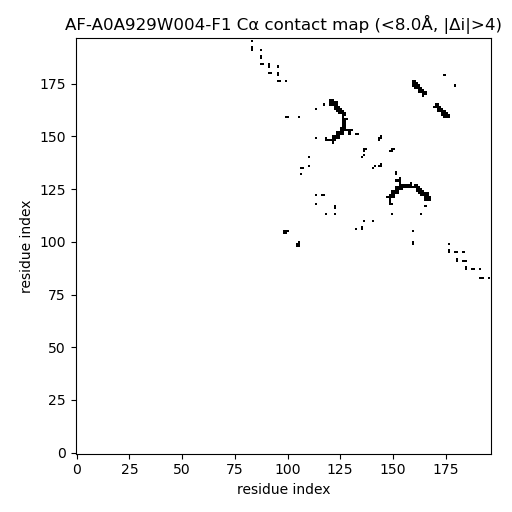A 1 116 ? 17.096 12.653 -32.298 1.00 82.25 116 ARG A C 1
ATOM 904 O O . ARG A 1 116 ? 16.544 13.600 -31.743 1.00 82.25 116 ARG A O 1
ATOM 911 N N . PHE A 1 117 ? 18.382 12.359 -32.124 1.00 80.38 117 PHE A N 1
ATOM 912 C CA . PHE A 1 117 ? 19.295 13.221 -31.384 1.00 80.38 117 PHE A CA 1
ATOM 913 C C . PHE A 1 117 ? 19.696 14.441 -32.218 1.00 80.38 117 PHE A C 1
ATOM 915 O O . PHE A 1 117 ? 19.563 14.463 -33.440 1.00 80.38 117 PHE A O 1
ATOM 922 N N . ASP A 1 118 ? 20.205 15.473 -31.546 1.00 75.19 118 ASP A N 1
ATOM 923 C CA . ASP A 1 118 ? 20.715 16.664 -32.221 1.00 75.19 118 ASP A CA 1
ATOM 924 C C . ASP A 1 118 ? 22.006 16.349 -32.997 1.00 75.19 118 ASP A C 1
ATOM 926 O O . ASP A 1 118 ? 23.123 16.423 -32.480 1.00 75.19 118 ASP A O 1
ATOM 930 N N . LEU A 1 119 ? 21.835 15.995 -34.270 1.00 72.50 119 LEU A N 1
ATOM 931 C CA . LEU A 1 119 ? 22.919 15.668 -35.190 1.00 72.50 119 LEU A CA 1
ATOM 932 C C . LEU A 1 119 ? 23.811 16.875 -35.536 1.00 72.50 119 LEU A C 1
ATOM 934 O O . LEU A 1 119 ? 24.879 16.668 -36.110 1.00 72.50 119 LEU A O 1
ATOM 938 N N . GLN A 1 120 ? 23.418 18.114 -35.203 1.00 74.19 120 GLN A N 1
ATOM 939 C CA . GLN A 1 120 ? 24.242 19.308 -35.457 1.00 74.19 120 GLN A CA 1
ATOM 940 C C . GLN A 1 120 ? 25.472 19.355 -34.547 1.00 74.19 120 GLN A C 1
ATOM 942 O O . GLN A 1 120 ? 26.534 19.815 -34.958 1.00 74.19 120 GLN A O 1
ATOM 947 N N . ARG A 1 121 ? 25.347 18.847 -33.316 1.00 77.38 121 ARG A N 1
ATOM 948 C CA . ARG A 1 121 ? 26.446 18.789 -32.333 1.00 77.38 121 ARG A CA 1
ATOM 949 C C . ARG A 1 121 ? 27.305 17.532 -32.485 1.00 77.38 121 ARG A C 1
ATOM 951 O O . ARG A 1 121 ? 28.331 17.403 -31.820 1.00 77.38 121 ARG A O 1
ATOM 958 N N . GLY A 1 122 ? 26.888 16.620 -33.365 1.00 84.62 122 GLY A N 1
ATOM 959 C CA . GLY A 1 122 ? 27.440 15.281 -33.490 1.00 84.62 122 GLY A CA 1
ATOM 960 C C . GLY A 1 122 ? 27.149 14.430 -32.253 1.00 84.62 122 GLY A C 1
ATOM 961 O O . GLY A 1 122 ? 27.095 14.913 -31.123 1.00 84.62 122 GLY A O 1
ATOM 962 N N . ILE A 1 123 ? 26.996 13.130 -32.452 1.00 91.31 123 ILE A N 1
ATOM 963 C CA . ILE A 1 123 ? 26.762 12.160 -31.389 1.00 91.31 123 ILE A CA 1
ATOM 964 C C . ILE A 1 123 ? 27.898 11.146 -31.315 1.00 91.31 123 ILE A C 1
ATOM 966 O O . ILE A 1 123 ? 28.572 10.844 -32.303 1.00 91.31 123 ILE A O 1
ATOM 970 N N . GLU A 1 124 ? 28.088 10.611 -30.123 1.00 91.44 124 GLU A N 1
ATOM 971 C CA . GLU A 1 124 ? 28.964 9.506 -29.805 1.00 91.44 124 GLU A CA 1
ATOM 972 C C . GLU A 1 124 ? 28.148 8.380 -29.171 1.00 91.44 124 GLU A C 1
ATOM 974 O O . GLU A 1 124 ? 27.467 8.568 -28.160 1.00 91.44 124 GLU A O 1
ATOM 979 N N . ILE A 1 125 ? 28.232 7.204 -29.784 1.00 92.50 125 ILE A N 1
ATOM 980 C CA . ILE A 1 125 ? 27.609 5.973 -29.326 1.00 92.50 125 ILE A CA 1
ATOM 981 C C . ILE A 1 125 ? 28.709 5.068 -28.789 1.00 92.50 125 ILE A C 1
ATOM 983 O O . ILE A 1 125 ? 29.674 4.770 -29.498 1.00 92.50 125 ILE A O 1
ATOM 987 N N . THR A 1 126 ? 28.572 4.610 -27.550 1.00 91.75 126 THR A N 1
ATOM 988 C CA . THR A 1 126 ? 29.478 3.605 -26.982 1.00 91.75 126 THR A CA 1
ATOM 989 C C . THR A 1 126 ? 28.734 2.301 -26.754 1.00 91.75 126 THR A C 1
ATOM 991 O O . THR A 1 126 ? 27.610 2.324 -26.261 1.00 91.75 126 THR A O 1
ATOM 994 N N . THR A 1 127 ? 29.321 1.179 -27.165 1.00 91.75 127 THR A N 1
ATOM 995 C CA . THR A 1 127 ? 28.752 -0.169 -27.005 1.00 91.75 127 THR A CA 1
ATOM 996 C C . THR A 1 127 ? 29.867 -1.218 -27.019 1.00 91.75 127 THR A C 1
ATOM 998 O O . THR A 1 127 ? 30.968 -0.951 -27.511 1.00 91.75 127 THR A O 1
ATOM 1001 N N . ALA A 1 128 ? 29.597 -2.411 -26.490 1.00 89.56 128 ALA A N 1
ATOM 1002 C CA . ALA A 1 128 ? 30.518 -3.541 -26.572 1.00 89.56 128 ALA A CA 1
ATOM 1003 C C . ALA A 1 128 ? 30.608 -4.152 -27.983 1.00 89.56 128 ALA A C 1
ATOM 1005 O O . ALA A 1 128 ? 31.675 -4.628 -28.362 1.00 89.56 128 ALA A O 1
ATOM 1006 N N . ASP A 1 129 ? 29.537 -4.091 -28.786 1.00 88.62 129 ASP A N 1
ATOM 1007 C CA . ASP A 1 129 ? 29.505 -4.633 -30.159 1.00 88.62 129 ASP A CA 1
ATOM 1008 C C . ASP A 1 129 ? 29.619 -3.515 -31.212 1.00 88.62 129 ASP A C 1
ATOM 1010 O O . ASP A 1 129 ? 28.775 -3.329 -32.094 1.00 88.62 129 ASP A O 1
ATOM 1014 N N . ALA A 1 130 ? 30.673 -2.705 -31.076 1.00 90.69 130 ALA A N 1
ATOM 1015 C CA . ALA A 1 130 ? 30.891 -1.533 -31.921 1.00 90.69 130 ALA A CA 1
ATOM 1016 C C . ALA A 1 130 ? 31.079 -1.892 -33.401 1.00 90.69 130 ALA A C 1
ATOM 1018 O O . ALA A 1 130 ? 30.658 -1.129 -34.267 1.00 90.69 130 ALA A O 1
ATOM 1019 N N . ASP A 1 131 ? 31.694 -3.035 -33.705 1.00 91.12 131 ASP A N 1
ATOM 1020 C CA . ASP A 1 131 ? 31.970 -3.442 -35.085 1.00 91.12 131 ASP A CA 1
ATOM 1021 C C . ASP A 1 131 ? 30.694 -3.808 -35.833 1.00 91.12 131 ASP A C 1
ATOM 1023 O O . ASP A 1 131 ? 30.488 -3.357 -36.963 1.00 91.12 131 ASP A O 1
ATOM 1027 N N . ALA A 1 132 ? 29.784 -4.539 -35.191 1.00 89.44 132 ALA A N 1
ATOM 1028 C CA . ALA A 1 132 ? 28.514 -4.854 -35.818 1.00 89.44 132 ALA A CA 1
ATOM 1029 C C . ALA A 1 132 ? 27.612 -3.623 -35.948 1.00 89.44 132 ALA A C 1
ATOM 1031 O O . ALA A 1 132 ? 26.948 -3.459 -36.970 1.00 89.44 132 ALA A O 1
ATOM 1032 N N . LEU A 1 133 ? 27.638 -2.715 -34.965 1.00 90.12 133 LEU A N 1
ATOM 1033 C CA . LEU A 1 133 ? 26.917 -1.449 -35.076 1.00 90.12 133 LEU A CA 1
ATOM 1034 C C . LEU A 1 133 ? 27.478 -0.575 -36.211 1.00 90.12 133 LEU A C 1
ATOM 1036 O O . LEU A 1 133 ? 26.713 0.014 -36.972 1.00 90.12 133 LEU A O 1
ATOM 1040 N N . ARG A 1 134 ? 28.804 -0.525 -36.391 1.00 91.31 134 ARG A N 1
ATOM 1041 C CA . ARG A 1 134 ? 29.429 0.164 -37.534 1.00 91.31 134 ARG A CA 1
ATOM 1042 C C . ARG A 1 134 ? 29.015 -0.450 -38.865 1.00 91.31 134 ARG A C 1
ATOM 1044 O O . ARG A 1 134 ? 28.722 0.298 -39.797 1.00 91.31 134 ARG A O 1
ATOM 1051 N N . ALA A 1 135 ? 28.965 -1.779 -38.959 1.00 91.88 135 ALA A N 1
ATOM 1052 C CA . ALA A 1 135 ? 28.488 -2.464 -40.158 1.00 91.88 135 ALA A CA 1
ATOM 1053 C C . ALA A 1 135 ? 27.030 -2.085 -40.471 1.00 91.88 135 ALA A C 1
ATOM 1055 O O . ALA A 1 135 ? 26.729 -1.705 -41.604 1.00 91.88 135 ALA A O 1
ATOM 1056 N N . TYR A 1 136 ? 26.155 -2.073 -39.457 1.00 91.12 136 TYR A N 1
ATOM 1057 C CA . TYR A 1 136 ? 24.767 -1.631 -39.599 1.00 91.12 136 TYR A CA 1
ATOM 1058 C C . TYR A 1 136 ? 24.663 -0.186 -40.103 1.00 91.12 136 TYR A C 1
ATOM 1060 O O . TYR A 1 136 ? 23.958 0.075 -41.078 1.00 91.12 136 TYR A O 1
ATOM 1068 N N . PHE A 1 137 ? 25.383 0.758 -39.486 1.00 90.12 137 PHE A N 1
ATOM 1069 C CA . PHE A 1 137 ? 25.368 2.160 -39.916 1.00 90.12 137 PHE A CA 1
ATOM 1070 C C . PHE A 1 137 ? 25.965 2.336 -41.315 1.00 90.12 137 PHE A C 1
ATOM 1072 O O . PHE A 1 137 ? 25.474 3.152 -42.083 1.00 90.12 137 PHE A O 1
ATOM 1079 N N . THR A 1 138 ? 26.966 1.545 -41.699 1.00 89.44 138 THR A N 1
ATOM 1080 C CA . THR A 1 138 ? 27.529 1.584 -43.059 1.00 89.44 138 THR A CA 1
ATOM 1081 C C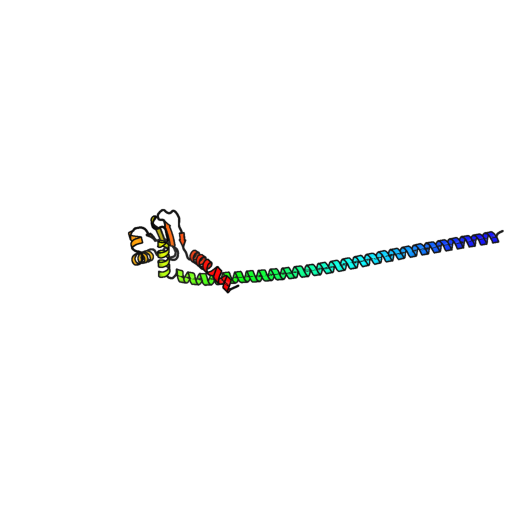 . THR A 1 138 ? 26.509 1.132 -44.108 1.00 89.44 138 THR A C 1
ATOM 1083 O O . THR A 1 138 ? 26.486 1.679 -45.207 1.00 89.44 138 THR A O 1
ATOM 1086 N N . ALA A 1 139 ? 25.656 0.161 -43.776 1.00 90.31 139 ALA A N 1
ATOM 1087 C CA . ALA A 1 139 ? 24.622 -0.339 -44.678 1.00 90.31 139 ALA A CA 1
ATOM 1088 C C . ALA A 1 139 ? 23.369 0.556 -44.723 1.00 90.31 139 ALA A C 1
ATOM 1090 O O . ALA A 1 139 ? 22.781 0.722 -45.787 1.00 90.31 139 ALA A O 1
ATOM 1091 N N . ASN A 1 140 ? 22.969 1.140 -43.588 1.00 86.44 140 ASN A N 1
ATOM 1092 C CA . ASN A 1 140 ? 21.660 1.792 -43.439 1.00 86.44 140 ASN A CA 1
ATOM 1093 C C . ASN A 1 140 ? 21.725 3.319 -43.277 1.00 86.44 140 ASN A C 1
ATOM 1095 O O . ASN A 1 140 ? 20.757 4.006 -43.584 1.00 86.44 140 ASN A O 1
ATOM 1099 N N . ALA A 1 141 ? 22.842 3.861 -42.791 1.00 84.88 141 ALA A N 1
ATOM 1100 C CA . ALA A 1 141 ? 22.977 5.268 -42.406 1.00 84.88 141 ALA A CA 1
ATOM 1101 C C . ALA A 1 141 ? 24.391 5.814 -42.687 1.00 84.88 141 ALA A C 1
ATOM 1103 O O . ALA A 1 141 ? 24.985 6.526 -41.874 1.00 84.88 141 ALA A O 1
ATOM 1104 N N . LYS A 1 142 ? 24.951 5.451 -43.849 1.00 86.19 142 LYS A N 1
ATOM 1105 C CA . LYS A 1 142 ? 26.357 5.693 -44.203 1.00 86.19 142 LYS A CA 1
ATOM 1106 C C . LYS A 1 142 ? 26.748 7.172 -44.142 1.00 86.19 142 LYS A C 1
ATOM 1108 O O . LYS A 1 142 ? 27.811 7.504 -43.620 1.00 86.19 142 LYS A O 1
ATOM 1113 N N . SER A 1 143 ? 25.858 8.052 -44.599 1.00 85.00 143 SER A N 1
ATOM 1114 C CA . SER A 1 143 ? 26.049 9.506 -44.567 1.00 85.00 143 SER A CA 1
ATOM 1115 C C . SER A 1 143 ? 26.275 10.039 -43.152 1.00 85.00 143 SER A C 1
ATOM 1117 O O . SER A 1 143 ? 27.092 10.933 -42.960 1.00 85.00 143 SER A O 1
ATOM 1119 N N . LEU A 1 144 ? 25.635 9.454 -42.133 1.00 84.62 144 LEU A N 1
ATOM 1120 C CA . LEU A 1 144 ? 25.809 9.883 -40.743 1.00 84.62 144 LEU A CA 1
ATOM 1121 C C . LEU A 1 144 ? 27.222 9.603 -40.209 1.00 84.62 144 LEU A C 1
ATOM 1123 O O . LEU A 1 144 ? 27.720 10.364 -39.376 1.00 84.62 144 LEU A O 1
ATOM 1127 N N . LEU A 1 145 ? 27.870 8.534 -40.684 1.00 83.31 145 LEU A N 1
ATOM 1128 C CA . LEU A 1 145 ? 29.261 8.224 -40.348 1.00 83.31 145 LEU A CA 1
ATOM 1129 C C . LEU A 1 145 ? 30.236 9.102 -41.142 1.00 83.31 145 LEU A C 1
ATOM 1131 O O . LEU A 1 145 ? 31.173 9.650 -40.565 1.00 83.31 145 LEU A O 1
ATOM 1135 N N . GLU A 1 146 ? 30.016 9.252 -42.451 1.00 85.50 146 GLU A N 1
ATOM 1136 C CA . GLU A 1 146 ? 30.916 10.000 -43.343 1.00 85.50 146 GLU A CA 1
ATOM 1137 C C . GLU A 1 146 ? 30.915 11.507 -43.060 1.00 85.50 146 GLU A C 1
ATOM 1139 O O . GLU A 1 146 ? 31.966 12.143 -43.089 1.00 85.50 146 GLU A O 1
ATOM 1144 N N . GLU A 1 147 ? 29.762 12.074 -42.699 1.00 84.62 147 GLU A N 1
ATOM 1145 C CA . GLU A 1 147 ? 29.632 13.479 -42.291 1.00 84.62 147 GLU A CA 1
ATOM 1146 C C . GLU A 1 147 ? 30.150 13.733 -40.861 1.00 84.62 147 GLU A C 1
ATOM 1148 O O . GLU A 1 147 ? 30.080 14.854 -40.361 1.00 84.62 147 GLU A O 1
ATOM 1153 N N . GLY A 1 148 ? 30.642 12.698 -40.164 1.00 80.56 148 GLY A N 1
ATOM 1154 C CA . GLY A 1 148 ? 31.172 12.799 -38.800 1.00 80.56 148 GLY A CA 1
ATOM 1155 C C . GLY A 1 148 ? 30.116 13.081 -37.725 1.00 80.56 148 GLY A C 1
ATOM 1156 O O . GLY A 1 148 ? 30.467 13.301 -36.561 1.00 80.56 148 GLY A O 1
ATOM 1157 N N . LYS A 1 149 ? 28.831 13.045 -38.098 1.00 86.06 149 LYS A N 1
ATOM 1158 C CA . LYS A 1 149 ? 27.687 13.269 -37.207 1.00 86.06 149 LYS A CA 1
ATOM 1159 C C . LYS A 1 149 ? 27.531 12.154 -36.184 1.00 86.06 149 LYS A C 1
ATOM 1161 O O . LYS A 1 149 ? 27.036 12.421 -35.100 1.00 86.06 149 LYS A O 1
ATOM 1166 N N . VAL A 1 150 ? 27.969 10.932 -36.485 1.00 89.62 150 VAL A N 1
ATOM 1167 C CA . VAL A 1 150 ? 27.926 9.788 -35.564 1.00 89.62 150 VAL A CA 1
ATOM 1168 C C . VAL A 1 150 ? 29.322 9.198 -35.402 1.00 89.62 150 VAL A C 1
ATOM 1170 O O . VAL A 1 150 ? 29.962 8.805 -36.375 1.00 89.62 150 VAL A O 1
ATOM 1173 N N . ARG A 1 151 ? 29.790 9.081 -34.158 1.00 90.44 151 ARG A N 1
ATOM 1174 C CA . ARG A 1 151 ? 31.005 8.341 -33.790 1.00 90.44 151 ARG A CA 1
ATOM 1175 C C . ARG A 1 151 ? 30.634 7.120 -32.969 1.00 90.44 151 ARG A C 1
ATOM 1177 O O . ARG A 1 151 ? 29.868 7.234 -32.024 1.00 90.44 151 ARG A O 1
ATOM 1184 N N . ILE A 1 152 ? 31.202 5.962 -33.295 1.00 92.50 152 ILE A N 1
ATOM 1185 C CA . ILE A 1 152 ? 30.963 4.717 -32.553 1.00 92.50 152 ILE A CA 1
ATOM 1186 C C . ILE A 1 152 ? 32.263 4.298 -31.863 1.00 92.50 152 ILE A C 1
ATOM 1188 O O . ILE A 1 152 ? 33.277 4.093 -32.541 1.00 92.50 152 ILE A O 1
ATOM 1192 N N . ARG A 1 153 ? 32.243 4.140 -30.534 1.00 91.31 153 ARG A N 1
ATOM 1193 C CA . ARG A 1 153 ? 33.376 3.653 -29.729 1.00 91.31 153 ARG A CA 1
ATOM 1194 C C . ARG A 1 153 ? 33.071 2.301 -29.092 1.00 91.31 153 ARG A C 1
ATOM 1196 O O . ARG A 1 153 ? 31.972 2.068 -28.597 1.00 91.31 153 ARG A O 1
ATOM 1203 N N . ALA A 1 154 ? 34.082 1.438 -29.076 1.00 91.69 154 ALA A N 1
ATOM 1204 C CA . ALA A 1 154 ? 34.028 0.175 -28.357 1.00 91.69 154 ALA A CA 1
ATOM 1205 C C . ALA A 1 154 ? 34.333 0.408 -26.873 1.00 91.69 154 ALA A C 1
ATOM 1207 O O . ALA A 1 154 ? 35.295 1.106 -26.545 1.00 91.69 154 ALA A O 1
ATOM 1208 N N . VAL A 1 155 ? 33.533 -0.182 -25.991 1.00 89.25 155 VAL A N 1
ATOM 1209 C CA . VAL A 1 155 ? 33.762 -0.196 -24.539 1.00 89.25 155 VAL A CA 1
ATOM 1210 C C . VAL A 1 155 ? 33.589 -1.613 -24.003 1.00 89.25 155 VAL A C 1
ATOM 1212 O O . VAL A 1 155 ? 32.886 -2.423 -24.597 1.00 89.25 155 VAL A O 1
ATOM 1215 N N . ALA A 1 156 ? 34.223 -1.931 -22.875 1.00 83.50 156 ALA A N 1
ATOM 1216 C CA . ALA A 1 156 ? 33.956 -3.192 -22.190 1.00 83.50 156 ALA A CA 1
ATOM 1217 C C . ALA A 1 156 ? 32.537 -3.169 -21.593 1.00 83.50 156 ALA A C 1
ATOM 1219 O O . ALA A 1 156 ? 32.146 -2.178 -20.977 1.00 83.50 156 ALA A O 1
ATOM 1220 N N . GLY A 1 157 ? 31.771 -4.248 -21.761 1.00 80.75 157 GLY A N 1
ATOM 1221 C CA . GLY A 1 157 ? 30.394 -4.325 -21.270 1.00 80.75 157 GLY A CA 1
ATOM 1222 C C . GLY A 1 157 ? 29.578 -5.412 -21.962 1.00 80.75 157 GLY A C 1
ATOM 1223 O O . GLY A 1 157 ? 30.123 -6.241 -22.692 1.00 80.75 157 GLY A O 1
ATOM 1224 N N . LYS A 1 158 ? 28.262 -5.412 -21.731 1.00 78.50 158 LYS A N 1
ATOM 1225 C CA . LYS A 1 158 ? 27.329 -6.278 -22.459 1.00 78.50 158 LYS A CA 1
ATOM 1226 C C . LYS A 1 158 ? 26.936 -5.613 -23.785 1.00 78.50 158 LYS A C 1
ATOM 1228 O O . LYS A 1 158 ? 26.752 -4.400 -23.798 1.00 78.50 158 LYS A O 1
ATOM 1233 N N . PRO A 1 159 ? 26.735 -6.368 -24.880 1.00 73.38 159 PRO A N 1
ATOM 1234 C CA . PRO A 1 159 ? 26.252 -5.809 -26.150 1.00 73.38 159 PRO A CA 1
ATOM 1235 C C . PRO A 1 159 ? 24.915 -5.058 -26.044 1.00 73.38 159 PRO A C 1
ATOM 1237 O O . PRO A 1 159 ? 24.678 -4.119 -26.795 1.00 73.38 159 PRO A O 1
ATOM 1240 N N . THR A 1 160 ? 24.067 -5.447 -25.087 1.00 78.31 160 THR A N 1
ATOM 1241 C CA . THR A 1 160 ? 22.780 -4.802 -24.780 1.00 78.31 160 THR A CA 1
ATOM 1242 C C . THR A 1 160 ? 22.918 -3.422 -24.149 1.00 78.31 160 THR A C 1
ATOM 1244 O O . THR A 1 160 ? 21.948 -2.666 -24.129 1.00 78.31 160 THR A O 1
ATOM 1247 N N . ASP A 1 161 ? 24.097 -3.111 -23.613 1.00 86.69 161 ASP A N 1
ATOM 1248 C CA . ASP A 1 161 ? 24.360 -1.864 -22.920 1.00 86.69 161 ASP A CA 1
ATOM 1249 C C . ASP A 1 161 ? 25.041 -0.907 -23.898 1.00 86.69 161 ASP A C 1
ATOM 1251 O O . ASP A 1 161 ? 26.103 -1.192 -24.466 1.00 86.69 161 ASP A O 1
ATOM 1255 N N . PHE A 1 162 ? 24.420 0.246 -24.109 1.00 90.38 162 PHE A N 1
ATOM 1256 C CA . PHE A 1 162 ? 24.974 1.287 -24.954 1.00 90.38 162 PHE A CA 1
ATOM 1257 C C . PHE A 1 162 ? 24.683 2.667 -24.387 1.00 90.38 162 PHE A C 1
ATOM 1259 O O . PHE A 1 162 ? 23.770 2.877 -23.590 1.00 90.38 162 PHE A O 1
ATOM 1266 N N . THR A 1 163 ? 25.480 3.645 -24.792 1.00 90.50 163 THR A N 1
ATOM 1267 C CA . THR A 1 163 ? 25.286 5.029 -24.363 1.00 90.50 163 THR A CA 1
ATOM 1268 C C . THR A 1 163 ? 25.290 5.939 -25.563 1.00 90.50 163 THR A C 1
ATOM 1270 O O . THR A 1 163 ? 26.138 5.764 -26.433 1.00 90.50 163 THR A O 1
ATOM 1273 N N . ILE A 1 164 ? 24.420 6.941 -25.568 1.00 90.56 164 ILE A N 1
ATOM 1274 C CA . ILE A 1 164 ? 24.409 8.000 -26.575 1.00 90.56 164 ILE A CA 1
ATOM 1275 C C . ILE A 1 164 ? 24.648 9.329 -25.867 1.00 90.56 164 ILE A C 1
ATOM 1277 O O . ILE A 1 164 ? 23.959 9.670 -24.904 1.00 90.56 164 ILE A O 1
ATOM 1281 N N . ALA A 1 165 ? 25.647 10.065 -26.332 1.00 89.56 165 ALA A N 1
ATOM 1282 C 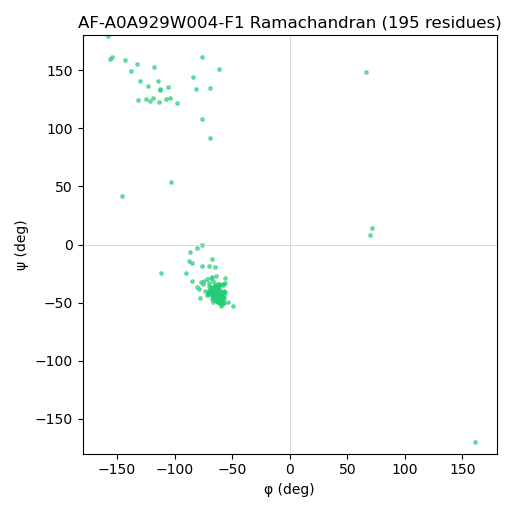CA . ALA A 1 165 ? 26.007 11.381 -25.827 1.00 89.56 165 ALA A CA 1
ATOM 1283 C C . ALA A 1 165 ? 26.336 12.303 -27.004 1.00 89.56 165 ALA A C 1
ATOM 1285 O O . ALA A 1 165 ? 26.852 11.821 -28.012 1.00 89.56 165 ALA A O 1
ATOM 1286 N N . PRO A 1 166 ? 26.093 13.617 -26.919 1.00 89.25 166 PRO A N 1
ATOM 1287 C CA . PRO A 1 166 ? 26.680 14.551 -27.868 1.00 89.25 166 PRO A CA 1
ATOM 1288 C C . PRO A 1 166 ? 28.213 14.507 -27.794 1.00 89.25 166 PRO A C 1
ATOM 1290 O O . PRO A 1 166 ? 28.783 14.241 -26.733 1.00 89.25 166 PRO A O 1
ATOM 1293 N N . GLN A 1 167 ? 28.898 14.803 -28.899 1.00 84.31 167 GLN A N 1
ATOM 1294 C CA . GLN A 1 167 ? 30.370 14.782 -28.942 1.00 84.31 167 GLN A CA 1
ATOM 1295 C C . GLN A 1 167 ? 31.017 15.840 -28.035 1.00 84.31 167 GLN A C 1
ATOM 1297 O O . GLN A 1 167 ? 32.181 15.697 -27.665 1.00 84.31 167 GLN A O 1
ATOM 1302 N N . ASP A 1 168 ? 30.271 16.875 -27.648 1.00 82.94 168 ASP A N 1
ATOM 1303 C CA . ASP A 1 168 ? 30.706 17.876 -26.670 1.00 82.94 168 ASP A CA 1
ATOM 1304 C C . ASP A 1 168 ? 30.553 17.439 -25.204 1.00 82.94 168 ASP A C 1
ATOM 1306 O O . ASP A 1 168 ? 30.946 18.176 -24.301 1.00 82.94 168 ASP A O 1
ATOM 1310 N N . GLY A 1 169 ? 29.990 16.252 -24.955 1.00 79.25 169 GLY A N 1
ATOM 1311 C CA . GLY A 1 169 ? 29.855 15.678 -23.620 1.00 79.25 169 GLY A CA 1
ATOM 1312 C C . GLY A 1 169 ? 28.828 16.367 -22.719 1.00 79.25 169 GLY A C 1
ATOM 1313 O O . GLY A 1 169 ? 28.832 16.115 -21.517 1.00 79.25 169 GLY A O 1
ATOM 1314 N N . SER A 1 170 ? 27.948 17.216 -23.262 1.00 83.31 170 SER A N 1
ATOM 1315 C CA . SER A 1 170 ? 26.962 17.977 -22.474 1.00 83.31 170 SER A CA 1
ATOM 1316 C C . SER A 1 170 ? 26.017 17.109 -21.640 1.00 83.31 170 SER A C 1
ATOM 1318 O O . SER A 1 170 ? 25.630 17.502 -20.541 1.00 83.31 170 SER A O 1
ATOM 1320 N N . PHE A 1 171 ? 25.652 15.928 -22.133 1.00 83.94 171 PHE A N 1
ATOM 1321 C CA . PHE A 1 171 ? 24.898 14.935 -21.378 1.00 83.94 171 PHE A CA 1
ATOM 1322 C C . PHE A 1 171 ? 25.168 13.531 -21.915 1.00 83.94 171 PHE A C 1
ATOM 1324 O O . PHE A 1 171 ? 25.634 13.352 -23.038 1.00 83.94 171 PHE A O 1
ATOM 1331 N N . LYS A 1 172 ? 24.860 12.516 -21.110 1.00 86.31 172 LYS A N 1
ATOM 1332 C CA . LYS A 1 172 ? 25.014 11.110 -21.480 1.00 86.31 172 LYS A CA 1
ATOM 1333 C C . LYS A 1 172 ? 23.737 10.364 -21.142 1.00 86.31 172 LYS A C 1
ATOM 1335 O O . LYS A 1 172 ? 23.307 10.377 -19.993 1.00 86.31 172 LYS A O 1
ATOM 1340 N N . VAL A 1 173 ? 23.161 9.698 -22.135 1.00 87.00 173 VAL A N 1
ATOM 1341 C CA . VAL A 1 173 ? 22.020 8.802 -21.945 1.00 87.00 173 VAL A CA 1
ATOM 1342 C C . VAL A 1 173 ? 22.528 7.373 -22.013 1.00 87.00 173 VAL A C 1
ATOM 1344 O O . VAL A 1 173 ? 23.208 6.999 -22.968 1.00 87.00 173 VAL A O 1
ATOM 1347 N N . GLN A 1 174 ? 22.236 6.588 -20.983 1.00 88.44 174 GLN A N 1
ATOM 1348 C CA . GLN A 1 174 ? 22.597 5.180 -20.908 1.00 88.44 174 GLN A CA 1
ATOM 1349 C C . GLN A 1 174 ? 21.356 4.325 -21.133 1.00 88.44 174 GLN A C 1
ATOM 1351 O O . GLN A 1 174 ? 20.298 4.600 -20.576 1.00 88.44 174 GLN A O 1
ATOM 1356 N N . PHE A 1 175 ? 21.517 3.297 -21.952 1.00 87.25 175 PHE A N 1
ATOM 1357 C CA . PHE A 1 175 ? 20.517 2.285 -22.224 1.00 87.25 175 PHE A CA 1
ATOM 1358 C C . PHE A 1 175 ? 21.107 0.924 -21.891 1.00 87.25 175 PHE A C 1
ATOM 1360 O O . PHE A 1 175 ? 22.250 0.624 -22.237 1.00 87.25 175 PHE A O 1
ATOM 1367 N N . GLY A 1 176 ? 20.306 0.106 -21.236 1.00 86.62 176 GLY A N 1
ATOM 1368 C CA . GLY A 1 176 ? 20.611 -1.268 -20.906 1.00 86.62 176 GLY A CA 1
ATOM 1369 C C . GLY A 1 176 ? 19.317 -2.026 -20.664 1.00 86.62 176 GLY A C 1
ATOM 1370 O O . GLY A 1 176 ? 18.208 -1.486 -20.754 1.00 86.62 176 GLY A O 1
ATOM 1371 N N . GLN A 1 177 ? 19.449 -3.314 -20.364 1.00 82.31 177 GLN A N 1
ATOM 1372 C CA . GLN A 1 177 ? 18.293 -4.197 -20.197 1.00 82.31 177 GLN A CA 1
ATOM 1373 C C . GLN A 1 177 ? 17.307 -3.693 -19.125 1.00 82.31 177 GLN A C 1
ATOM 1375 O O . GLN A 1 177 ? 16.099 -3.879 -19.268 1.00 82.31 177 GLN A O 1
ATOM 1380 N N . ALA A 1 178 ? 17.804 -3.039 -18.070 1.00 83.31 178 ALA A N 1
ATOM 1381 C CA . ALA A 1 178 ? 16.977 -2.484 -17.001 1.00 83.31 178 ALA A CA 1
ATOM 1382 C C . ALA A 1 178 ? 16.147 -1.279 -17.475 1.00 83.31 178 ALA A C 1
ATOM 1384 O O . ALA A 1 178 ? 14.957 -1.193 -17.178 1.00 83.31 178 ALA A O 1
ATOM 1385 N N . GLU A 1 179 ? 16.745 -0.385 -18.260 1.00 86.12 179 GLU A N 1
ATOM 1386 C CA . GLU A 1 179 ? 16.081 0.790 -18.820 1.00 86.12 179 GLU A CA 1
ATOM 1387 C C . GLU A 1 179 ? 15.010 0.385 -19.843 1.00 86.12 179 GLU A C 1
ATOM 1389 O O . GLU A 1 179 ? 13.903 0.924 -19.823 1.00 86.12 179 GLU A O 1
ATOM 1394 N N . PHE A 1 180 ? 15.290 -0.620 -20.684 1.00 82.19 180 PHE A N 1
ATOM 1395 C CA . PHE A 1 180 ? 14.280 -1.202 -21.577 1.00 82.19 180 PHE A CA 1
ATOM 1396 C C . PHE A 1 180 ? 13.138 -1.856 -20.801 1.00 82.19 180 PHE A C 1
ATOM 1398 O O . PHE A 1 180 ? 11.975 -1.711 -21.183 1.00 82.19 180 PHE A O 1
ATOM 1405 N N . LEU A 1 181 ? 13.454 -2.554 -19.707 1.00 84.06 181 LEU A N 1
ATOM 1406 C CA . LEU A 1 181 ? 12.452 -3.179 -18.856 1.00 84.06 181 LEU A CA 1
ATOM 1407 C C . LEU A 1 181 ? 11.516 -2.141 -18.240 1.00 84.06 181 LEU A C 1
ATOM 1409 O O . LEU A 1 181 ? 10.303 -2.328 -18.289 1.00 84.06 181 LEU A O 1
ATOM 1413 N N . GLU A 1 182 ? 12.052 -1.054 -17.688 1.00 84.44 182 GLU A N 1
ATOM 1414 C CA . GLU A 1 182 ? 11.228 -0.015 -17.068 1.00 84.44 182 GLU A CA 1
ATOM 1415 C C . GLU A 1 182 ? 10.385 0.737 -18.104 1.00 84.44 182 GLU A C 1
ATOM 1417 O O . GLU A 1 182 ? 9.193 0.970 -17.888 1.00 84.44 182 GLU A O 1
ATOM 1422 N N . LEU A 1 183 ? 10.958 1.024 -19.277 1.00 82.44 183 LEU A N 1
ATOM 1423 C CA . LEU A 1 183 ? 10.221 1.617 -20.387 1.00 82.44 183 LEU A CA 1
ATOM 1424 C C . LEU A 1 183 ? 9.064 0.711 -20.830 1.00 82.44 183 LEU A C 1
ATOM 1426 O O . LEU A 1 183 ? 7.922 1.161 -20.901 1.00 82.44 183 LEU A O 1
ATOM 1430 N N . PHE A 1 184 ? 9.321 -0.576 -21.067 1.00 81.88 184 PHE A N 1
ATOM 1431 C CA . PHE A 1 184 ? 8.285 -1.527 -21.472 1.00 81.88 184 PHE A CA 1
ATOM 1432 C C . PHE A 1 184 ? 7.215 -1.710 -20.386 1.00 81.88 184 PHE A C 1
ATOM 1434 O O . PHE A 1 184 ? 6.019 -1.720 -20.677 1.00 81.88 184 PHE A O 1
ATOM 1441 N N . LYS A 1 185 ? 7.624 -1.756 -19.112 1.00 81.56 185 LYS A N 1
ATOM 1442 C CA . LYS A 1 185 ? 6.711 -1.759 -17.963 1.00 81.56 185 LYS A CA 1
ATOM 1443 C C . LYS A 1 185 ? 5.790 -0.536 -17.965 1.00 81.56 185 LYS A C 1
ATOM 1445 O O . LYS A 1 185 ? 4.595 -0.697 -17.729 1.00 81.56 185 LYS A O 1
ATOM 1450 N N . SER A 1 186 ? 6.307 0.659 -18.248 1.00 83.12 186 SER A N 1
ATOM 1451 C CA . SER A 1 186 ? 5.493 1.881 -18.298 1.00 83.12 186 SER A CA 1
ATOM 1452 C C . SER A 1 186 ? 4.392 1.826 -19.365 1.00 83.12 186 SER A C 1
ATOM 1454 O O . SER A 1 186 ? 3.291 2.314 -19.121 1.00 83.12 186 SER A O 1
ATOM 1456 N N . PHE A 1 187 ? 4.649 1.160 -20.498 1.00 80.75 187 PHE A N 1
ATOM 1457 C CA . PHE A 1 187 ? 3.656 0.953 -21.555 1.00 80.75 187 PHE A CA 1
ATOM 1458 C C . PHE A 1 187 ? 2.619 -0.113 -21.200 1.00 80.75 187 PHE A C 1
ATOM 1460 O O . PHE A 1 187 ? 1.460 0.015 -21.587 1.00 80.75 187 PHE A O 1
ATOM 1467 N N . LEU A 1 188 ? 3.015 -1.154 -20.465 1.00 78.94 188 LEU A N 1
ATOM 1468 C CA . LEU A 1 188 ? 2.106 -2.228 -20.069 1.00 78.94 188 LEU A CA 1
ATOM 1469 C C . LEU A 1 188 ? 1.173 -1.841 -18.914 1.00 78.94 188 LEU A C 1
ATOM 1471 O O . LEU A 1 188 ? 0.044 -2.329 -18.891 1.00 78.94 188 LEU A O 1
ATOM 1475 N N . ARG A 1 189 ? 1.603 -0.973 -17.979 1.00 78.81 189 ARG A N 1
ATOM 1476 C CA . ARG A 1 189 ? 0.800 -0.598 -16.790 1.00 78.81 189 ARG A CA 1
ATOM 1477 C C . ARG A 1 189 ? -0.640 -0.188 -17.140 1.00 78.81 189 ARG A C 1
ATOM 1479 O O . ARG A 1 189 ? -1.548 -0.772 -16.560 1.00 78.81 189 ARG A O 1
ATOM 1486 N N . PRO A 1 190 ? -0.900 0.754 -18.071 1.00 81.94 190 PRO A N 1
ATOM 1487 C CA . PRO A 1 190 ? -2.263 1.217 -18.336 1.00 81.94 190 PRO A CA 1
ATOM 1488 C C . PRO A 1 190 ? -3.197 0.124 -18.866 1.00 81.94 190 PRO A C 1
ATOM 1490 O O . PRO A 1 190 ? -4.360 0.077 -18.475 1.00 81.94 190 PRO A O 1
ATOM 1493 N N . GLU A 1 191 ? -2.706 -0.749 -19.747 1.00 78.25 191 GLU A N 1
ATOM 1494 C CA . GLU A 1 191 ? -3.518 -1.812 -20.350 1.00 78.25 191 GLU A CA 1
ATOM 1495 C C . GLU A 1 191 ? -3.702 -3.001 -19.402 1.00 78.25 191 GLU A C 1
ATOM 1497 O O . GLU A 1 191 ? -4.804 -3.532 -19.298 1.00 78.25 191 GLU A O 1
ATOM 1502 N N . LEU A 1 192 ? -2.669 -3.377 -18.642 1.00 71.75 192 LEU A N 1
ATOM 1503 C CA . LEU A 1 192 ? -2.781 -4.442 -17.643 1.00 71.75 192 LEU A CA 1
ATOM 1504 C C . LEU A 1 192 ? -3.747 -4.069 -16.518 1.00 71.75 192 LEU A C 1
ATOM 1506 O O . LEU A 1 192 ? -4.548 -4.909 -16.119 1.00 71.75 192 LEU A O 1
ATOM 1510 N N . THR A 1 193 ? -3.734 -2.815 -16.056 1.00 74.12 193 THR A N 1
ATOM 1511 C CA . THR A 1 193 ? -4.701 -2.341 -15.057 1.00 74.12 193 THR A CA 1
ATOM 1512 C C . THR A 1 193 ? -6.140 -2.490 -15.552 1.00 74.12 193 THR A C 1
ATOM 1514 O O . THR A 1 193 ? -6.967 -2.955 -14.783 1.00 74.12 193 THR A O 1
ATOM 1517 N N . LYS A 1 194 ? -6.432 -2.175 -16.825 1.00 78.94 194 LYS A N 1
ATOM 1518 C CA . LYS A 1 194 ? -7.775 -2.355 -17.423 1.00 78.94 194 LYS A CA 1
ATOM 1519 C C . LYS A 1 194 ? -8.191 -3.820 -17.592 1.00 78.94 194 LYS A C 1
ATOM 1521 O O . LYS A 1 194 ? -9.375 -4.110 -17.701 1.00 78.94 194 LYS A O 1
ATOM 1526 N N . MET A 1 195 ? -7.229 -4.727 -17.767 1.00 74.50 195 MET A N 1
ATOM 1527 C CA . MET A 1 195 ? -7.516 -6.152 -17.974 1.00 74.50 195 MET A CA 1
ATOM 1528 C C . MET A 1 195 ? -7.701 -6.902 -16.656 1.00 74.50 195 MET A C 1
ATOM 1530 O O . MET A 1 195 ? -8.429 -7.892 -16.613 1.00 74.50 195 MET A O 1
ATOM 1534 N N . LEU A 1 196 ? -7.004 -6.472 -15.605 1.00 68.38 196 LEU A N 1
ATOM 1535 C CA . LEU A 1 196 ? -7.014 -7.132 -14.303 1.00 68.38 196 LEU A CA 1
ATOM 1536 C C . LEU A 1 196 ? -8.109 -6.594 -13.370 1.00 68.38 196 LEU A C 1
ATOM 1538 O O . LEU A 1 196 ? -8.532 -7.337 -12.480 1.00 68.38 196 LEU A O 1
ATOM 1542 N N . PHE A 1 197 ? -8.566 -5.350 -13.573 1.00 73.31 197 PHE A N 1
ATOM 1543 C CA . PHE A 1 197 ? -9.532 -4.631 -12.731 1.00 73.31 197 PHE A CA 1
ATOM 1544 C C . PHE A 1 197 ? -10.541 -3.849 -13.574 1.00 73.31 197 PHE A C 1
ATOM 1546 O O . PHE A 1 197 ? -11.684 -3.699 -13.088 1.00 73.31 197 PHE A O 1
#

Nearest PDB structures (foldseek):
  7vao-assembly1_J  TM=6.925E-01  e=2.332E-03  Thermus thermophilus HB8
  7vb0-assembly1_L  TM=7.159E-01  e=3.697E-03  Thermus thermophilus HB8
  7van-assembly1_J  TM=7.065E-01  e=7.139E-03  Thermus thermophilus HB8

Secondary structure (DSSP, 8-state):
-HHHHHHHHHHHHHHHHHHHHHHHHHHHHHHHHHHHHHHHHHHHHHHHHHHHHHHHHHHHHHHHHHHHHHHHHHHHHHHHHHHHHHHHHHHHHHHHHHHHH-HHHHHHHHHHHHHHS-TTS-EEEEES-HHHHHHHHHHH-HHHHHTTSEEEEE-SS-TT-EEEEETT-S--EEE-HHHHHHHHHHHHHHHHHHHH-

Sequence (197 aa):
MDAKIQELTEKIYNEGVEKGQTEANRLIAEAEAKAQKIEAEAKRKAEEYLKNAEQRASELRQHTEAELQLYASQLVDSLRSSIADQIQGSVAQSSVKAITEDKDFLQGFIGKLAERFDLQRGIEITTADADALRAYFTANAKSLLEEGKVRIRAVAGKPTDFTIAPQDGSFKVQFGQAEFLELFKSFLRPELTKMLF

pLDDT: mean 87.23, std 7.86, range [58.97, 98.0]